Protein AF-A0A1X0RUF2-F1 (afdb_monomer)

Organism: Rhizopus microsporus (NCBI:txid58291)

Structure (mmCIF, N/CA/C/O backbone):
data_AF-A0A1X0RUF2-F1
#
_entry.id   AF-A0A1X0RUF2-F1
#
loop_
_atom_site.group_PDB
_atom_site.id
_atom_site.type_symbol
_atom_site.label_atom_id
_atom_site.label_alt_id
_atom_site.label_comp_id
_atom_site.label_asym_id
_atom_site.label_entity_id
_atom_site.label_seq_id
_atom_site.pdbx_PDB_ins_code
_atom_site.Cartn_x
_atom_site.Cartn_y
_atom_site.Cartn_z
_atom_site.occupancy
_atom_site.B_iso_or_equiv
_atom_site.auth_seq_id
_atom_site.auth_comp_id
_atom_site.auth_asym_id
_atom_site.auth_atom_id
_atom_site.pdbx_PDB_model_num
ATOM 1 N N . MET A 1 1 ? 33.688 -46.519 -75.607 1.00 52.03 1 MET A N 1
ATOM 2 C CA . MET A 1 1 ? 33.824 -45.233 -76.327 1.00 52.03 1 MET A CA 1
ATOM 3 C C . MET A 1 1 ? 32.566 -44.427 -76.062 1.00 52.03 1 MET A C 1
ATOM 5 O O . MET A 1 1 ? 31.497 -44.962 -76.312 1.00 52.03 1 MET A O 1
ATOM 9 N N . GLY A 1 2 ? 32.676 -43.212 -75.515 1.00 43.81 2 GLY A N 1
ATOM 10 C CA . GLY A 1 2 ? 31.511 -42.346 -75.298 1.00 43.81 2 GLY A CA 1
ATOM 11 C C . GLY A 1 2 ? 31.675 -41.333 -74.161 1.00 43.81 2 GLY A C 1
ATOM 12 O O . GLY A 1 2 ? 31.193 -41.598 -73.071 1.00 43.81 2 GLY A O 1
ATOM 13 N N . TYR A 1 3 ? 32.409 -40.245 -74.436 1.00 49.16 3 TYR A N 1
ATOM 14 C CA . TYR A 1 3 ? 32.306 -38.858 -73.923 1.00 49.16 3 TYR A CA 1
ATOM 15 C C . TYR A 1 3 ? 31.617 -38.652 -72.547 1.00 49.16 3 TYR A C 1
ATOM 17 O O . TYR A 1 3 ? 30.431 -38.902 -72.403 1.00 49.16 3 TYR A O 1
ATOM 25 N N . GLY A 1 4 ? 32.260 -38.181 -71.471 1.00 48.81 4 GLY A N 1
ATOM 26 C CA . GLY A 1 4 ? 33.151 -37.018 -71.395 1.00 48.81 4 GLY A CA 1
ATOM 27 C C . GLY A 1 4 ? 32.347 -35.723 -71.196 1.00 48.81 4 GLY A C 1
ATOM 28 O O . GLY A 1 4 ? 32.370 -34.876 -72.079 1.00 48.81 4 GLY A O 1
ATOM 29 N N . MET A 1 5 ? 31.604 -35.588 -70.084 1.00 52.03 5 MET A N 1
ATOM 30 C CA . MET A 1 5 ? 30.816 -34.384 -69.777 1.00 52.03 5 MET A CA 1
ATOM 31 C C . MET A 1 5 ? 31.542 -33.497 -68.757 1.00 52.03 5 MET A C 1
ATOM 33 O O . MET A 1 5 ? 31.940 -33.935 -67.677 1.00 52.03 5 MET A O 1
ATOM 37 N N . ASN A 1 6 ? 31.729 -32.244 -69.159 1.00 49.56 6 ASN A N 1
ATOM 38 C CA . ASN A 1 6 ? 32.597 -31.244 -68.556 1.00 49.56 6 ASN A CA 1
ATOM 39 C C . ASN A 1 6 ? 32.145 -30.789 -67.158 1.00 49.56 6 ASN A C 1
ATOM 41 O O . ASN A 1 6 ? 31.052 -30.252 -66.987 1.00 49.56 6 ASN A O 1
ATOM 45 N N . ARG A 1 7 ? 33.061 -30.888 -66.182 1.00 51.03 7 ARG A N 1
ATOM 46 C CA . ARG A 1 7 ? 33.095 -30.023 -64.993 1.00 51.03 7 ARG A CA 1
ATOM 47 C C . ARG A 1 7 ? 33.426 -28.596 -65.442 1.00 51.03 7 ARG A C 1
ATOM 49 O O . ARG A 1 7 ? 34.592 -28.291 -65.669 1.00 51.03 7 ARG A O 1
ATOM 56 N N . PHE A 1 8 ? 32.433 -27.718 -65.507 1.00 50.25 8 PHE A N 1
ATOM 57 C CA . PHE A 1 8 ? 32.667 -26.274 -65.438 1.00 50.25 8 PHE A CA 1
ATOM 58 C C . PHE A 1 8 ? 32.460 -25.825 -63.990 1.00 50.25 8 PHE A C 1
ATOM 60 O O . PHE A 1 8 ? 31.360 -25.472 -63.579 1.00 50.25 8 PHE A O 1
ATOM 67 N N . GLY A 1 9 ? 33.529 -25.900 -63.196 1.00 48.75 9 GLY A N 1
ATOM 68 C CA . GLY A 1 9 ? 33.659 -25.039 -62.022 1.00 48.75 9 GLY A CA 1
ATOM 69 C C . GLY A 1 9 ? 34.036 -23.630 -62.491 1.00 48.75 9 GLY A C 1
ATOM 70 O O . GLY A 1 9 ? 34.701 -23.513 -63.526 1.00 48.75 9 GLY A O 1
ATOM 71 N N . PRO A 1 10 ? 33.627 -22.561 -61.788 1.00 53.44 10 PRO A N 1
ATOM 72 C CA . PRO A 1 10 ? 34.059 -21.215 -62.127 1.00 53.44 10 PRO A CA 1
ATOM 73 C C . PRO A 1 10 ? 35.585 -21.157 -62.055 1.00 53.44 10 PRO A C 1
ATOM 75 O O . PRO A 1 10 ? 36.203 -21.398 -61.016 1.00 53.44 10 PRO A O 1
ATOM 78 N N . MET A 1 11 ? 36.188 -20.911 -63.213 1.00 48.22 11 MET A N 1
ATOM 79 C CA . MET A 1 11 ? 37.620 -20.774 -63.364 1.00 48.22 11 MET A CA 1
ATOM 80 C C . MET A 1 11 ? 38.036 -19.472 -62.689 1.00 48.22 11 MET A C 1
ATOM 82 O O . MET A 1 11 ? 37.713 -18.387 -63.164 1.00 48.22 11 MET A O 1
ATOM 86 N N . ASN A 1 12 ? 38.731 -19.601 -61.562 1.00 51.91 12 ASN A N 1
ATOM 87 C CA . ASN A 1 12 ? 39.374 -18.496 -60.871 1.00 51.91 12 ASN A CA 1
ATOM 88 C C . ASN A 1 12 ? 40.447 -17.922 -61.813 1.00 51.91 12 ASN A C 1
ATOM 90 O O . ASN A 1 12 ? 41.532 -18.491 -61.942 1.00 51.91 12 ASN A O 1
ATOM 94 N N . ARG A 1 13 ? 40.111 -16.857 -62.550 1.00 55.00 13 ARG A N 1
ATOM 95 C CA . ARG A 1 13 ? 41.059 -16.094 -63.368 1.00 55.00 13 ARG A CA 1
ATOM 96 C C . ARG A 1 13 ? 41.858 -15.177 -62.437 1.00 55.00 13 ARG A C 1
ATOM 98 O O . ARG A 1 13 ? 41.264 -14.289 -61.830 1.00 55.00 13 ARG A O 1
ATOM 105 N N . PRO A 1 14 ? 43.183 -15.349 -62.305 1.00 47.16 14 PRO A N 1
ATOM 106 C CA . PRO A 1 14 ? 44.001 -14.394 -61.580 1.00 47.16 14 PRO A CA 1
ATOM 107 C C . PRO A 1 14 ? 44.244 -13.193 -62.500 1.00 47.16 14 PRO A C 1
ATOM 109 O O . PRO A 1 14 ? 44.958 -13.313 -63.493 1.00 47.16 14 PRO A O 1
ATOM 112 N N . GLY A 1 15 ? 43.620 -12.054 -62.192 1.00 55.38 15 GLY A N 1
ATOM 113 C CA . GLY A 1 15 ? 43.911 -10.786 -62.871 1.00 55.38 15 GLY A CA 1
ATOM 114 C C . GLY A 1 15 ? 42.718 -9.955 -63.338 1.00 55.38 15 GLY A C 1
ATOM 115 O O . GLY A 1 15 ? 42.931 -9.034 -64.114 1.00 55.38 15 GLY A O 1
ATOM 116 N N . GLU A 1 16 ? 41.487 -10.235 -62.904 1.00 56.16 16 GLU A N 1
ATOM 117 C CA . GLU A 1 16 ? 40.381 -9.298 -63.136 1.00 56.16 16 GLU A CA 1
ATOM 118 C C . GLU A 1 16 ? 40.361 -8.270 -61.998 1.00 56.16 16 GLU A C 1
ATOM 120 O O . GLU A 1 16 ? 40.127 -8.591 -60.830 1.00 56.16 16 GLU A O 1
ATOM 125 N N . ASP A 1 17 ? 40.720 -7.033 -62.330 1.00 61.03 17 ASP A N 1
ATOM 126 C CA . ASP A 1 17 ? 40.749 -5.923 -61.393 1.00 61.03 17 ASP A CA 1
ATOM 127 C C . ASP A 1 17 ? 39.372 -5.731 -60.760 1.00 61.03 17 ASP A C 1
ATOM 129 O O . ASP A 1 17 ? 38.413 -5.394 -61.450 1.00 61.03 17 ASP A O 1
ATOM 133 N N . MET A 1 18 ? 39.270 -5.941 -59.439 1.00 68.94 18 MET A N 1
ATOM 134 C CA . MET A 1 18 ? 38.048 -5.615 -58.696 1.00 68.94 18 MET A CA 1
ATOM 135 C C . MET A 1 18 ? 37.533 -4.228 -59.121 1.00 68.94 18 MET A C 1
ATOM 137 O O . MET A 1 18 ? 38.322 -3.274 -59.088 1.00 68.94 18 MET A O 1
ATOM 141 N N . PRO A 1 19 ? 36.245 -4.104 -59.499 1.00 79.88 19 PRO A N 1
ATOM 142 C CA . PRO A 1 19 ? 35.686 -2.858 -60.002 1.00 79.88 19 PRO A CA 1
ATOM 143 C C . PRO A 1 19 ? 35.913 -1.727 -58.996 1.00 79.88 19 PRO A C 1
ATOM 145 O O . PRO A 1 19 ? 35.864 -1.931 -57.780 1.00 79.88 19 PRO A O 1
ATOM 148 N N . LEU A 1 20 ? 36.192 -0.524 -59.511 1.00 71.12 20 LEU A N 1
ATOM 149 C CA . LEU A 1 20 ? 36.610 0.634 -58.710 1.00 71.12 20 LEU A CA 1
ATOM 150 C C . LEU A 1 20 ? 35.614 0.951 -57.583 1.00 71.12 20 LEU A C 1
ATOM 152 O O . LEU A 1 20 ? 36.013 1.313 -56.481 1.00 71.12 20 LEU A O 1
ATOM 156 N N . THR A 1 21 ? 34.330 0.722 -57.847 1.00 78.06 21 THR A N 1
ATOM 157 C CA . THR A 1 21 ? 33.228 0.833 -56.887 1.00 78.06 21 THR A CA 1
ATOM 158 C C . THR A 1 21 ? 33.389 -0.106 -55.695 1.00 78.06 21 THR A C 1
ATOM 160 O O . THR A 1 21 ? 33.238 0.329 -54.560 1.00 78.06 21 THR A O 1
ATOM 163 N N . GLN A 1 22 ? 33.783 -1.358 -55.918 1.00 78.19 22 GLN A N 1
ATOM 164 C CA . GLN A 1 22 ? 33.949 -2.350 -54.856 1.00 78.19 22 GLN A CA 1
ATOM 165 C C . GLN A 1 22 ? 35.258 -2.163 -54.077 1.00 78.19 22 GLN A C 1
ATOM 167 O O . GLN A 1 22 ? 35.298 -2.400 -52.871 1.00 78.19 22 GLN A O 1
ATOM 172 N N . ARG A 1 23 ? 36.319 -1.664 -54.730 1.00 76.25 23 ARG A N 1
ATOM 173 C CA . ARG A 1 23 ? 37.552 -1.237 -54.038 1.00 76.25 23 ARG A CA 1
ATOM 174 C C . ARG A 1 23 ? 37.307 -0.012 -53.152 1.00 76.25 23 ARG A C 1
ATOM 176 O O . ARG A 1 23 ? 37.798 0.019 -52.027 1.00 76.25 23 ARG A O 1
ATOM 183 N N . MET A 1 24 ? 36.540 0.970 -53.633 1.00 79.69 24 MET A N 1
ATOM 184 C CA . MET A 1 24 ? 36.132 2.126 -52.828 1.00 79.69 24 MET A CA 1
ATOM 185 C C . MET A 1 24 ? 35.242 1.699 -51.660 1.00 79.69 24 MET A C 1
ATOM 187 O O . MET A 1 24 ? 35.509 2.100 -50.533 1.00 79.69 24 MET A O 1
ATOM 191 N N . GLU A 1 25 ? 34.269 0.817 -51.895 1.00 80.56 25 GLU A N 1
ATOM 192 C CA . GLU A 1 25 ? 33.396 0.280 -50.847 1.00 80.56 25 GLU A CA 1
ATOM 193 C C . GLU A 1 25 ? 34.189 -0.462 -49.756 1.00 80.56 25 GLU A C 1
ATOM 195 O O . GLU A 1 25 ? 33.989 -0.218 -48.566 1.00 80.56 25 GLU A O 1
ATOM 200 N N . MET A 1 26 ? 35.143 -1.320 -50.136 1.00 78.12 26 MET A N 1
ATOM 201 C CA . MET A 1 26 ? 36.018 -2.011 -49.179 1.00 78.12 26 MET A CA 1
ATOM 202 C C . MET A 1 26 ? 36.961 -1.055 -48.438 1.00 78.12 26 MET A C 1
ATOM 204 O O . MET A 1 26 ? 37.244 -1.274 -47.262 1.00 78.12 26 MET A O 1
ATOM 208 N N . GLY A 1 27 ? 37.430 0.006 -49.098 1.00 82.94 27 GLY A N 1
ATOM 209 C CA . GLY A 1 27 ? 38.309 1.005 -48.490 1.00 82.94 27 GLY A CA 1
ATOM 210 C C . GLY A 1 27 ? 37.604 1.912 -47.478 1.00 82.94 27 GLY A C 1
ATOM 211 O O . GLY A 1 27 ? 38.229 2.332 -46.505 1.00 82.94 27 GLY A O 1
ATOM 212 N N . THR A 1 28 ? 36.313 2.204 -47.669 1.00 86.69 28 THR A N 1
ATOM 213 C CA . THR A 1 28 ? 35.564 3.122 -46.791 1.00 86.69 28 THR A CA 1
ATOM 214 C C . THR A 1 28 ? 34.831 2.430 -45.644 1.00 86.69 28 THR A C 1
ATOM 216 O O . THR A 1 28 ? 34.545 3.085 -44.645 1.00 86.69 28 THR A O 1
ATOM 219 N N . ARG A 1 29 ? 34.549 1.123 -45.737 1.00 85.06 29 ARG A N 1
ATOM 220 C CA . ARG A 1 29 ? 33.865 0.347 -44.680 1.00 85.06 29 ARG A CA 1
ATOM 221 C C . ARG A 1 29 ? 34.483 0.506 -43.280 1.00 85.06 29 ARG A C 1
ATOM 223 O O . ARG A 1 29 ? 33.730 0.837 -42.370 1.00 85.06 29 ARG A O 1
ATOM 230 N N . PRO A 1 30 ? 35.814 0.399 -43.090 1.00 88.88 30 PRO A N 1
ATOM 231 C CA . PRO A 1 30 ? 36.412 0.580 -41.765 1.00 88.88 30 PRO A CA 1
ATOM 232 C C . PRO A 1 30 ? 36.203 1.991 -41.200 1.00 88.88 30 PRO A C 1
ATOM 234 O O . PRO A 1 30 ? 36.061 2.167 -39.995 1.00 88.88 30 PRO A O 1
ATOM 237 N N . ALA A 1 31 ? 36.156 3.015 -42.060 1.00 83.62 31 ALA A N 1
ATOM 238 C CA . ALA A 1 31 ? 35.889 4.384 -41.626 1.00 83.62 31 ALA A CA 1
ATOM 239 C C . ALA A 1 31 ? 34.430 4.561 -41.172 1.00 83.62 31 ALA A C 1
ATOM 241 O O . ALA A 1 31 ? 34.182 5.243 -40.178 1.00 83.62 31 ALA A O 1
ATOM 242 N N . PHE A 1 32 ? 33.475 3.914 -41.849 1.00 87.69 32 PHE A N 1
ATOM 243 C CA . PHE A 1 32 ? 32.072 3.897 -41.423 1.00 87.69 32 PHE A CA 1
ATOM 244 C C . PHE A 1 32 ? 31.872 3.124 -40.116 1.00 87.69 32 PHE A C 1
ATOM 246 O O . PHE A 1 32 ? 31.191 3.627 -39.227 1.00 87.69 32 PHE A O 1
ATOM 253 N N . GLU A 1 33 ? 32.540 1.981 -39.940 1.00 90.00 33 GLU A N 1
ATOM 254 C CA . GLU A 1 33 ? 32.510 1.223 -38.679 1.00 90.00 33 GLU A CA 1
ATOM 255 C C . GLU A 1 33 ? 33.026 2.057 -37.495 1.00 90.00 33 GLU A C 1
ATOM 257 O O . GLU A 1 33 ? 32.473 2.005 -36.397 1.00 90.00 33 GLU A O 1
ATOM 262 N N . VAL A 1 34 ? 34.063 2.877 -37.699 1.00 92.94 34 VAL A N 1
ATOM 263 C CA . VAL A 1 34 ? 34.556 3.791 -36.655 1.00 92.94 34 VAL A CA 1
ATOM 264 C C . VAL A 1 34 ? 33.497 4.830 -36.284 1.00 92.94 34 VAL A C 1
ATOM 266 O O . VAL A 1 34 ? 33.300 5.093 -35.098 1.00 92.94 34 VAL A O 1
ATOM 269 N N . VAL A 1 35 ? 32.780 5.391 -37.261 1.00 89.62 35 VAL A N 1
ATOM 270 C CA . VAL A 1 35 ? 31.689 6.341 -36.990 1.00 89.62 35 VAL A CA 1
ATOM 271 C C . VAL A 1 35 ? 30.539 5.655 -36.250 1.00 89.62 35 VAL A C 1
ATOM 273 O O . VAL A 1 35 ? 30.047 6.209 -35.269 1.00 89.62 35 VAL A O 1
ATOM 276 N N . GLU A 1 36 ? 30.157 4.440 -36.641 1.00 88.31 36 GLU A N 1
ATOM 277 C CA . GLU A 1 36 ? 29.119 3.662 -35.952 1.00 88.31 36 GLU A CA 1
ATOM 278 C C . GLU A 1 36 ? 29.503 3.342 -34.502 1.00 88.31 36 GLU A C 1
ATOM 280 O O . GLU A 1 36 ? 28.689 3.518 -33.594 1.00 88.31 36 GLU A O 1
ATOM 285 N N . ASN A 1 37 ? 30.761 2.970 -34.251 1.00 91.56 37 ASN A N 1
ATOM 286 C CA . ASN A 1 37 ? 31.268 2.729 -32.898 1.00 91.56 37 ASN A CA 1
ATOM 287 C C . ASN A 1 37 ? 31.292 4.010 -32.047 1.00 91.56 37 ASN A C 1
ATOM 289 O O . ASN A 1 37 ? 30.974 3.980 -30.853 1.00 91.56 37 ASN A O 1
ATOM 293 N N . ILE A 1 38 ? 31.624 5.156 -32.646 1.00 91.56 38 ILE A N 1
ATOM 294 C CA . ILE A 1 38 ? 31.571 6.452 -31.960 1.00 91.56 38 ILE A CA 1
ATOM 295 C C . ILE A 1 38 ? 30.116 6.797 -31.618 1.00 91.56 38 ILE A C 1
ATOM 297 O O . ILE A 1 38 ? 29.811 7.076 -30.462 1.00 91.56 38 ILE A O 1
ATOM 301 N N . VAL A 1 39 ? 29.189 6.696 -32.570 1.00 90.12 39 VAL A N 1
ATOM 302 C CA . VAL A 1 39 ? 27.762 6.972 -32.328 1.00 90.12 39 VAL A CA 1
ATOM 303 C C . VAL A 1 39 ? 27.176 6.018 -31.277 1.00 90.12 39 VAL A C 1
ATOM 305 O O . VAL A 1 39 ? 26.472 6.460 -30.366 1.00 90.12 39 VAL A O 1
ATOM 308 N N . GLY A 1 40 ? 27.526 4.731 -31.331 1.00 90.81 40 GLY A N 1
ATOM 309 C CA . GLY A 1 40 ? 27.117 3.734 -30.341 1.00 90.81 40 GLY A CA 1
ATOM 310 C C . GLY A 1 40 ? 27.668 4.014 -28.940 1.00 90.81 40 GLY A C 1
ATOM 311 O O . GLY A 1 40 ? 26.936 3.901 -27.956 1.00 90.81 40 GLY A O 1
ATOM 312 N N . SER A 1 41 ? 28.928 4.448 -28.831 1.00 90.75 41 SER A N 1
ATO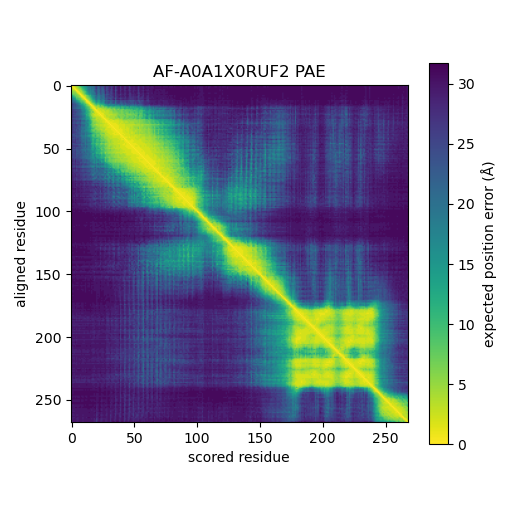M 313 C CA . SER A 1 41 ? 29.530 4.810 -27.538 1.00 90.75 41 SER A CA 1
ATOM 314 C C . SER A 1 41 ? 28.913 6.075 -26.926 1.00 90.75 41 SER A C 1
ATOM 316 O O . SER A 1 41 ? 28.685 6.104 -25.715 1.00 90.75 41 SER A O 1
ATOM 318 N N . PHE A 1 42 ? 28.525 7.067 -27.737 1.00 92.06 42 PHE A N 1
ATOM 319 C CA . PHE A 1 42 ? 27.713 8.199 -27.269 1.00 92.06 42 PHE A CA 1
ATOM 320 C C . PHE A 1 42 ? 26.321 7.758 -26.789 1.00 92.06 42 PHE A C 1
ATOM 322 O O . PHE A 1 42 ? 25.844 8.257 -25.768 1.00 92.06 42 PHE A O 1
ATOM 329 N N . GLY A 1 43 ? 25.696 6.785 -27.459 1.00 90.81 43 GLY A N 1
ATOM 330 C CA . GLY A 1 43 ? 24.438 6.179 -27.009 1.00 90.81 43 GLY A CA 1
ATOM 331 C C . GLY A 1 43 ? 24.567 5.462 -25.659 1.00 90.81 43 GLY A C 1
ATOM 332 O O . GLY A 1 43 ? 23.736 5.658 -24.771 1.00 90.81 43 GLY A O 1
ATOM 333 N N . GLY A 1 44 ? 25.645 4.697 -25.459 1.00 89.69 44 GLY A N 1
ATOM 334 C CA . GLY A 1 44 ? 25.949 4.055 -24.175 1.00 89.69 44 GLY A CA 1
ATOM 335 C C . GLY A 1 44 ? 26.217 5.066 -23.054 1.00 89.69 44 GLY A C 1
ATOM 336 O O . GLY A 1 44 ? 25.735 4.897 -21.933 1.00 89.69 44 GLY A O 1
ATOM 337 N N . PHE A 1 45 ? 26.915 6.164 -23.358 1.00 92.44 45 PHE A N 1
ATOM 338 C CA . PHE A 1 45 ? 27.131 7.255 -22.406 1.00 92.44 45 PHE A CA 1
ATOM 339 C C . PHE A 1 45 ? 25.823 7.965 -22.026 1.00 92.44 45 PHE A C 1
ATOM 341 O O . PHE A 1 45 ? 25.599 8.239 -20.847 1.00 92.44 45 PHE A O 1
ATOM 348 N N . ALA A 1 46 ? 24.924 8.198 -22.988 1.00 92.38 46 ALA A N 1
ATOM 349 C CA . ALA A 1 46 ? 23.601 8.758 -22.719 1.00 92.38 46 ALA A CA 1
ATOM 350 C C . ALA A 1 46 ? 22.767 7.843 -21.803 1.00 92.38 46 ALA A C 1
ATOM 352 O O . ALA A 1 46 ? 22.160 8.323 -20.848 1.00 92.38 46 ALA A O 1
ATOM 353 N N . GLN A 1 47 ? 22.803 6.524 -22.017 1.00 88.12 47 GLN A N 1
ATOM 354 C CA . GLN A 1 47 ? 22.150 5.556 -21.125 1.00 88.12 47 GLN A CA 1
ATOM 355 C C . GLN A 1 47 ? 22.768 5.529 -19.719 1.00 88.12 47 GLN A C 1
ATOM 357 O O . GLN A 1 47 ? 22.054 5.368 -18.725 1.00 88.12 47 GLN A O 1
ATOM 362 N N . MET A 1 48 ? 24.086 5.714 -19.608 1.00 89.19 48 MET A N 1
ATOM 363 C CA . MET A 1 48 ? 24.770 5.807 -18.316 1.00 89.19 48 MET A CA 1
ATOM 364 C C . MET A 1 48 ? 24.381 7.087 -17.562 1.00 89.19 48 MET A C 1
ATOM 366 O O . MET A 1 48 ? 24.140 7.042 -16.352 1.00 89.19 48 MET A O 1
ATOM 370 N N . LEU A 1 49 ? 24.266 8.219 -18.266 1.00 94.44 49 LEU A N 1
ATOM 371 C CA . LEU A 1 49 ? 23.764 9.471 -17.694 1.00 94.44 49 LEU A CA 1
ATOM 372 C C . LEU A 1 49 ? 22.304 9.345 -17.250 1.00 94.44 49 LEU A C 1
ATOM 374 O O . LEU A 1 49 ? 21.984 9.744 -16.132 1.00 94.44 49 LEU A O 1
ATOM 378 N N . GLU A 1 50 ? 21.453 8.723 -18.065 1.00 86.31 50 GLU A N 1
ATOM 379 C CA . GLU A 1 50 ? 20.053 8.452 -17.719 1.00 86.31 50 GLU A CA 1
ATOM 380 C C . GLU A 1 50 ? 19.950 7.566 -16.468 1.00 86.31 50 GLU A C 1
ATOM 382 O O . GLU A 1 50 ? 19.199 7.858 -15.539 1.00 86.31 50 GLU A O 1
ATOM 387 N N . SER A 1 51 ? 20.791 6.532 -16.373 1.00 87.38 51 SER A N 1
ATOM 388 C CA . SER A 1 51 ? 20.863 5.663 -15.191 1.00 87.38 51 SER A CA 1
ATOM 389 C C . SER A 1 51 ? 21.335 6.420 -13.951 1.00 87.38 51 SER A C 1
ATOM 391 O O . SER A 1 51 ? 20.822 6.200 -12.857 1.00 87.38 51 SER A O 1
ATOM 393 N N . THR A 1 52 ? 22.284 7.344 -14.110 1.00 91.88 52 THR A N 1
ATOM 394 C CA . THR A 1 52 ? 22.788 8.177 -13.008 1.00 91.88 52 THR A CA 1
ATOM 395 C C . THR A 1 52 ? 21.709 9.137 -12.517 1.00 91.88 52 THR A C 1
ATOM 397 O O . THR A 1 52 ? 21.502 9.282 -11.309 1.00 91.88 52 THR A O 1
ATOM 400 N N . PHE A 1 53 ? 20.976 9.753 -13.444 1.00 93.06 53 PHE A N 1
ATOM 401 C CA . PHE A 1 53 ? 19.844 10.617 -13.134 1.00 93.06 53 PHE A CA 1
ATOM 402 C C . PHE A 1 53 ? 18.742 9.846 -12.396 1.00 93.06 53 PHE A C 1
ATOM 404 O O . PHE A 1 53 ? 18.332 10.250 -11.304 1.00 93.06 53 PHE A O 1
ATOM 411 N N . MET A 1 54 ? 18.331 8.691 -12.922 1.00 85.00 54 MET A N 1
ATOM 412 C CA . MET A 1 54 ? 17.283 7.863 -12.319 1.00 85.00 54 MET A CA 1
ATOM 413 C C . MET A 1 54 ? 17.696 7.272 -10.971 1.00 85.00 54 MET A C 1
ATOM 415 O O . MET A 1 54 ? 16.891 7.259 -10.036 1.00 85.00 54 MET A O 1
ATOM 419 N N . ALA A 1 55 ? 18.951 6.845 -10.817 1.00 89.75 55 ALA A N 1
ATOM 420 C CA . ALA A 1 55 ? 19.480 6.376 -9.538 1.00 89.75 55 ALA A CA 1
ATOM 421 C C . ALA A 1 55 ? 19.487 7.494 -8.487 1.00 89.75 55 ALA A C 1
ATOM 423 O O . ALA A 1 55 ? 19.118 7.266 -7.333 1.00 89.75 55 ALA A O 1
ATOM 424 N N . THR A 1 56 ? 19.841 8.717 -8.885 1.00 91.31 56 THR A N 1
ATOM 425 C CA . THR A 1 56 ? 19.844 9.882 -7.989 1.00 91.31 56 THR A CA 1
ATOM 426 C C . THR A 1 56 ? 18.424 10.274 -7.589 1.00 91.31 56 THR A C 1
ATOM 428 O O . THR A 1 56 ? 18.152 10.466 -6.403 1.00 91.31 56 THR A O 1
ATOM 431 N N . HIS A 1 57 ? 17.495 10.325 -8.549 1.00 88.31 57 HIS A N 1
ATOM 432 C CA . HIS A 1 57 ? 16.087 10.625 -8.285 1.00 88.31 57 HIS A CA 1
ATOM 433 C C . HIS A 1 57 ? 15.453 9.582 -7.354 1.00 88.31 57 HIS A C 1
ATOM 435 O O . HIS A 1 57 ? 14.786 9.930 -6.380 1.00 88.31 57 HIS A O 1
ATOM 441 N N . SER A 1 58 ? 15.745 8.302 -7.592 1.00 78.69 58 SER A N 1
ATOM 442 C CA . SER A 1 58 ? 15.262 7.198 -6.758 1.00 78.69 58 SER A CA 1
ATOM 443 C C . SER A 1 58 ? 15.866 7.232 -5.352 1.00 78.69 58 SER A C 1
ATOM 445 O O . SER A 1 58 ? 15.158 7.008 -4.373 1.00 78.69 58 SER A O 1
ATOM 447 N N . SER A 1 59 ? 17.151 7.577 -5.224 1.00 92.12 59 SER A N 1
ATOM 448 C CA . SER A 1 59 ? 17.824 7.701 -3.921 1.00 92.12 59 SER A CA 1
ATOM 449 C C . SER A 1 59 ? 17.257 8.855 -3.095 1.00 92.12 59 SER A C 1
ATOM 451 O O . SER A 1 59 ? 17.042 8.717 -1.889 1.00 92.12 59 SER A O 1
ATOM 453 N N . PHE A 1 60 ? 16.968 9.984 -3.745 1.00 92.81 60 PHE A N 1
ATOM 454 C CA . PHE A 1 60 ? 16.348 11.134 -3.096 1.00 92.81 60 PHE A CA 1
ATOM 455 C C . PHE A 1 60 ? 14.924 10.820 -2.626 1.00 92.81 60 PHE A C 1
ATOM 457 O O . PHE A 1 60 ? 14.587 11.079 -1.471 1.00 92.81 60 PHE A O 1
ATOM 464 N N . MET A 1 61 ? 14.107 10.205 -3.485 1.00 85.31 61 MET A N 1
ATOM 465 C CA . MET A 1 61 ? 12.741 9.817 -3.124 1.00 85.31 61 MET A CA 1
ATOM 466 C C . MET A 1 61 ? 12.713 8.769 -2.008 1.00 85.31 61 MET A C 1
ATOM 468 O O . MET A 1 61 ? 11.893 8.869 -1.096 1.00 85.31 61 MET A O 1
ATOM 472 N N . ALA A 1 62 ? 13.645 7.813 -2.005 1.00 90.50 62 ALA A N 1
ATOM 473 C CA . ALA A 1 62 ? 13.782 6.861 -0.906 1.00 90.50 62 ALA A CA 1
ATOM 474 C C . ALA A 1 62 ? 14.116 7.569 0.420 1.00 90.50 62 ALA A C 1
ATOM 476 O O . ALA A 1 62 ? 13.509 7.280 1.451 1.00 90.50 62 ALA A O 1
ATOM 477 N N . MET A 1 63 ? 15.028 8.544 0.395 1.00 88.44 63 MET A N 1
ATOM 478 C CA . MET A 1 63 ? 15.379 9.342 1.572 1.00 88.44 63 MET A CA 1
ATOM 479 C C . MET A 1 63 ? 14.199 10.192 2.071 1.00 88.44 63 MET A C 1
ATOM 481 O O . MET A 1 63 ? 13.953 10.254 3.277 1.00 88.44 63 MET A O 1
ATOM 485 N N . MET A 1 64 ? 13.436 10.800 1.159 1.00 88.44 64 MET A N 1
ATOM 486 C CA . MET A 1 64 ? 12.210 11.532 1.489 1.00 88.44 64 MET A CA 1
ATOM 487 C C . MET A 1 64 ? 11.164 10.610 2.131 1.00 88.44 64 MET A C 1
ATOM 489 O O . MET A 1 64 ? 10.585 10.966 3.157 1.00 88.44 64 MET A O 1
ATOM 493 N N . GLY A 1 65 ? 10.975 9.402 1.594 1.00 88.19 65 GLY A N 1
ATOM 494 C CA . GLY A 1 65 ? 10.070 8.405 2.169 1.00 88.19 65 GLY A CA 1
ATOM 495 C C . GLY A 1 65 ? 10.465 7.994 3.592 1.00 88.19 65 GLY A C 1
ATOM 496 O O . GLY A 1 65 ? 9.607 7.870 4.466 1.00 88.19 65 GLY A O 1
ATOM 497 N N . VAL A 1 66 ? 11.766 7.863 3.875 1.00 87.12 66 VAL A N 1
ATOM 498 C CA . VAL A 1 66 ? 12.263 7.617 5.243 1.00 87.12 66 VAL A CA 1
ATOM 499 C C . VAL A 1 66 ? 11.975 8.811 6.166 1.00 87.12 66 VAL A C 1
ATOM 501 O O . VAL A 1 66 ? 11.594 8.621 7.323 1.00 87.12 66 VAL A O 1
ATOM 504 N N . ALA A 1 67 ? 12.090 10.045 5.670 1.00 87.38 67 ALA A N 1
ATOM 505 C CA . ALA A 1 67 ? 11.745 11.238 6.446 1.00 87.38 67 ALA A CA 1
ATOM 506 C C . ALA A 1 67 ? 10.242 11.304 6.781 1.00 87.38 67 ALA A C 1
ATOM 508 O O . ALA A 1 67 ? 9.876 11.644 7.911 1.00 87.38 67 ALA A O 1
ATOM 509 N N . GLU A 1 68 ? 9.364 10.910 5.856 1.00 88.50 68 GLU A N 1
ATOM 510 C CA . GLU A 1 68 ? 7.927 10.779 6.133 1.00 88.50 68 GLU A CA 1
ATOM 511 C C . GLU A 1 68 ? 7.641 9.707 7.196 1.00 88.50 68 GLU A C 1
ATOM 513 O O . GLU A 1 68 ? 6.823 9.923 8.097 1.00 88.50 68 GLU A O 1
ATOM 518 N N . GLN A 1 69 ? 8.373 8.588 7.173 1.00 82.38 69 GLN A N 1
ATOM 519 C CA . GLN A 1 69 ? 8.261 7.537 8.191 1.00 82.38 69 GLN A CA 1
ATOM 520 C C . GLN A 1 69 ? 8.649 8.017 9.597 1.00 82.38 69 GLN A C 1
ATOM 522 O O . GLN A 1 69 ? 7.986 7.661 10.578 1.00 82.38 69 GLN A O 1
ATOM 527 N N . LEU A 1 70 ? 9.651 8.892 9.715 1.00 88.25 70 LEU A N 1
ATOM 528 C CA . LEU A 1 70 ? 9.973 9.554 10.985 1.00 88.25 70 LEU A CA 1
ATOM 529 C C . LEU A 1 70 ? 8.844 10.491 11.455 1.00 88.25 70 LEU A C 1
ATOM 531 O O . LEU A 1 70 ? 8.588 10.606 12.659 1.00 88.25 70 LEU A O 1
ATOM 535 N N . GLY A 1 71 ? 8.114 11.108 10.522 1.00 84.00 71 GLY A N 1
ATOM 536 C CA . GLY A 1 71 ? 6.899 11.873 10.811 1.00 84.00 71 GLY A CA 1
ATOM 537 C C . GLY A 1 71 ? 5.789 11.015 11.429 1.00 84.00 71 GLY A C 1
ATOM 538 O O . GLY A 1 71 ? 5.174 11.418 12.424 1.00 84.00 71 GLY A O 1
ATOM 539 N N . TYR A 1 72 ? 5.574 9.801 10.917 1.00 87.50 72 TYR A N 1
ATOM 540 C CA . TYR A 1 72 ? 4.625 8.857 11.517 1.00 87.50 72 TYR A CA 1
ATOM 541 C C . TYR A 1 72 ? 5.047 8.432 12.926 1.00 87.50 72 TYR A C 1
ATOM 543 O O . TYR A 1 72 ? 4.207 8.408 13.827 1.00 87.50 72 TYR A O 1
ATOM 551 N N . LEU A 1 73 ? 6.339 8.188 13.162 1.00 85.00 73 LEU A N 1
ATOM 552 C CA . LEU A 1 73 ? 6.852 7.849 14.493 1.00 85.00 73 LEU A CA 1
ATOM 553 C C . LEU A 1 73 ? 6.564 8.949 15.527 1.00 85.00 73 LEU A C 1
ATOM 555 O O . LEU A 1 73 ? 6.125 8.654 16.643 1.00 85.00 73 LEU A O 1
ATOM 559 N N . ARG A 1 74 ? 6.728 10.224 15.151 1.00 86.12 74 ARG A N 1
ATOM 560 C CA . ARG A 1 74 ? 6.344 11.366 15.999 1.00 86.12 74 ARG A CA 1
ATOM 561 C C . ARG A 1 74 ? 4.858 11.327 16.366 1.00 86.12 74 ARG A C 1
ATOM 563 O O . ARG A 1 74 ? 4.507 11.592 17.517 1.00 86.12 74 ARG A O 1
ATOM 570 N N . ASN A 1 75 ? 3.993 10.982 15.416 1.00 83.69 75 ASN A N 1
ATOM 571 C CA . ASN A 1 75 ? 2.555 10.877 15.657 1.00 83.69 75 ASN A CA 1
ATOM 572 C C . ASN A 1 75 ? 2.211 9.699 16.583 1.00 83.69 75 ASN A C 1
ATOM 574 O O . ASN A 1 75 ? 1.398 9.874 17.490 1.00 83.69 75 ASN A O 1
ATOM 578 N N . TYR A 1 76 ? 2.865 8.542 16.433 1.00 86.38 76 TYR A N 1
ATOM 579 C CA . TYR A 1 76 ? 2.695 7.400 17.343 1.00 86.38 76 TYR A CA 1
ATOM 580 C C . TYR A 1 76 ? 3.158 7.713 18.768 1.00 86.38 76 TYR A C 1
ATOM 582 O O . TYR A 1 76 ? 2.437 7.429 19.725 1.00 86.38 76 TYR A O 1
ATOM 590 N N . LEU A 1 77 ? 4.311 8.368 18.926 1.00 85.25 77 LEU A N 1
ATOM 591 C CA . LEU A 1 77 ? 4.767 8.858 20.231 1.00 85.25 77 LEU A CA 1
ATOM 592 C C . LEU A 1 77 ? 3.736 9.822 20.834 1.00 85.25 77 LEU A C 1
ATOM 594 O O . LEU A 1 77 ? 3.346 9.671 21.993 1.00 85.25 77 LEU A O 1
ATOM 598 N N . GLY A 1 78 ? 3.219 10.754 20.030 1.00 82.12 78 GLY A N 1
ATOM 599 C CA . GLY A 1 78 ? 2.138 11.658 20.422 1.00 82.12 78 GLY A CA 1
ATOM 600 C C . GLY A 1 78 ? 0.873 10.923 20.873 1.00 82.12 78 GLY A C 1
ATOM 601 O O . GLY A 1 78 ? 0.287 11.297 21.887 1.00 82.12 78 GLY A O 1
ATOM 602 N N . GLN A 1 79 ? 0.484 9.844 20.189 1.00 80.06 79 GLN A N 1
ATOM 603 C CA . GLN A 1 79 ? -0.650 9.003 20.576 1.00 80.06 79 GLN A CA 1
ATOM 604 C C . GLN A 1 79 ? -0.416 8.303 21.917 1.00 80.06 79 GLN A C 1
ATOM 606 O O . GLN A 1 79 ? -1.300 8.344 22.772 1.00 80.06 79 GLN A O 1
ATOM 611 N N . VAL A 1 80 ? 0.771 7.743 22.154 1.00 78.50 80 VAL A N 1
ATOM 612 C CA . VAL A 1 80 ? 1.120 7.126 23.445 1.00 78.50 80 VAL A CA 1
ATOM 613 C C . VAL A 1 80 ? 1.018 8.152 24.579 1.00 78.50 80 VAL A C 1
ATOM 615 O O . VAL A 1 80 ? 0.338 7.907 25.579 1.00 78.50 80 VAL A O 1
ATOM 618 N N . PHE A 1 81 ? 1.587 9.349 24.406 1.00 84.06 81 PHE A N 1
ATOM 619 C CA . PHE A 1 81 ? 1.439 10.433 25.384 1.00 84.06 81 PHE A CA 1
ATOM 620 C C . PHE A 1 81 ? -0.014 10.928 25.508 1.00 84.06 81 PHE A C 1
ATOM 622 O O . PHE A 1 81 ? -0.453 11.276 26.608 1.00 84.06 81 PHE A O 1
ATOM 629 N N . SER A 1 82 ? -0.796 10.894 24.424 1.00 81.75 82 SER A N 1
ATOM 630 C CA . SER A 1 82 ? -2.220 11.248 24.442 1.00 81.75 82 SER A CA 1
ATOM 631 C C . SER A 1 82 ? -3.060 10.254 25.240 1.00 81.75 82 SER A C 1
ATOM 633 O O . SER A 1 82 ? -3.984 10.675 25.928 1.00 81.75 82 SER A O 1
ATOM 635 N N . VAL A 1 83 ? -2.717 8.960 25.232 1.00 85.69 83 VAL A N 1
ATOM 636 C CA . VAL A 1 83 ? -3.401 7.943 26.043 1.00 85.69 83 VAL A CA 1
ATOM 637 C C . VAL A 1 83 ? -3.159 8.204 27.527 1.00 85.69 83 VAL A C 1
ATOM 639 O O . VAL A 1 83 ? -4.100 8.158 28.320 1.00 85.69 83 VAL A O 1
ATOM 642 N N . PHE A 1 84 ? -1.936 8.572 27.920 1.00 85.94 84 PHE A N 1
ATOM 643 C CA . PHE A 1 84 ? -1.658 8.979 29.301 1.00 85.94 84 PHE A CA 1
ATOM 644 C C . PHE A 1 84 ? -2.391 10.272 29.687 1.00 85.94 84 PHE A C 1
ATOM 646 O O . PHE A 1 84 ? -2.914 10.380 30.803 1.00 85.94 84 PHE A O 1
ATOM 653 N N . ALA A 1 85 ? -2.480 11.242 28.772 1.00 81.38 85 ALA A N 1
ATOM 654 C CA . ALA A 1 85 ? -3.261 12.460 28.980 1.00 81.38 85 ALA A CA 1
ATOM 655 C C . ALA A 1 85 ? -4.767 12.161 29.102 1.00 81.38 85 ALA A C 1
ATOM 657 O O . ALA A 1 85 ? -5.428 12.690 30.000 1.00 81.38 85 ALA A O 1
ATOM 658 N N . LEU A 1 86 ? -5.291 11.257 28.272 1.00 82.38 86 LEU A N 1
ATOM 659 C CA . LEU A 1 86 ? -6.674 10.788 28.293 1.00 82.38 86 LEU A CA 1
ATOM 660 C C . LEU A 1 86 ? -6.978 10.038 29.589 1.00 82.38 86 LEU A C 1
ATOM 662 O O . LEU A 1 86 ? -7.972 10.341 30.239 1.00 82.38 86 LEU A O 1
ATOM 666 N N . TYR A 1 87 ? -6.103 9.135 30.030 1.00 85.81 87 TYR A N 1
ATOM 667 C CA . TYR A 1 87 ? -6.221 8.463 31.325 1.00 85.81 87 TYR A CA 1
ATOM 668 C C . TYR A 1 87 ? -6.297 9.476 32.472 1.00 85.81 87 TYR A C 1
ATOM 670 O O . TYR A 1 87 ? -7.150 9.371 33.357 1.00 85.81 87 TYR A O 1
ATOM 678 N N . ARG A 1 88 ? -5.450 10.511 32.441 1.00 82.50 88 ARG A N 1
ATOM 679 C CA . ARG A 1 88 ? -5.462 11.582 33.444 1.00 82.50 88 ARG A CA 1
ATOM 680 C C . ARG A 1 88 ? -6.763 12.401 33.382 1.00 82.50 88 ARG A C 1
ATOM 682 O O . ARG A 1 88 ? -7.283 12.776 34.434 1.00 82.50 88 ARG A O 1
ATOM 689 N N . LEU A 1 89 ? -7.318 12.633 32.191 1.00 82.88 89 LEU A N 1
ATOM 690 C CA . LEU A 1 89 ? -8.599 13.319 31.985 1.00 82.88 89 LEU A CA 1
ATOM 691 C C . LEU A 1 89 ? -9.785 12.478 32.472 1.00 82.88 89 LEU A C 1
ATOM 693 O O . LEU A 1 89 ? -10.617 12.983 33.223 1.00 82.88 89 LEU A O 1
ATOM 697 N N . VAL A 1 90 ? -9.814 11.188 32.145 1.00 85.31 90 VAL A N 1
ATOM 698 C CA . VAL A 1 90 ? -10.805 10.221 32.635 1.00 85.31 90 VAL A CA 1
ATOM 699 C C . VAL A 1 90 ? -10.746 10.124 34.158 1.00 85.31 90 VAL A C 1
ATOM 701 O O . VAL A 1 90 ? -11.781 10.205 34.814 1.00 85.31 90 VAL A O 1
ATOM 704 N N . LYS A 1 91 ? -9.548 10.054 34.750 1.00 82.56 91 LYS A N 1
ATOM 705 C CA . LYS A 1 91 ? -9.373 10.043 36.210 1.00 82.56 91 LYS A CA 1
ATOM 706 C C . LYS A 1 91 ? -9.931 11.315 36.857 1.00 82.56 91 LYS A C 1
ATOM 708 O O . LYS A 1 91 ? -10.657 11.210 37.843 1.00 82.56 91 LYS A O 1
ATOM 713 N N . ARG A 1 92 ? -9.669 12.498 36.283 1.00 79.06 92 ARG A N 1
ATOM 714 C CA . ARG A 1 92 ? -10.263 13.774 36.737 1.00 79.06 92 ARG A CA 1
ATOM 715 C C . ARG A 1 92 ? -11.787 13.791 36.583 1.00 79.06 92 ARG A C 1
ATOM 717 O O . ARG A 1 92 ? -12.483 14.296 37.458 1.00 79.06 92 ARG A O 1
ATOM 724 N N . PHE A 1 93 ? -12.313 13.227 35.501 1.00 82.62 93 PHE A N 1
ATOM 725 C CA . PHE A 1 93 ? -13.748 13.184 35.223 1.00 82.62 93 PHE A CA 1
ATOM 726 C C . PHE A 1 93 ? -14.491 12.251 36.188 1.00 82.62 93 PHE A C 1
ATOM 728 O O . PHE A 1 93 ? -15.498 12.639 36.777 1.00 82.62 93 PHE A O 1
ATOM 735 N N . ILE A 1 94 ? -13.935 11.062 36.441 1.00 81.44 94 ILE A N 1
ATOM 736 C CA . ILE A 1 94 ? -14.428 10.128 37.459 1.00 81.44 94 ILE A CA 1
ATOM 737 C C . ILE A 1 94 ? -14.362 10.783 38.840 1.00 81.44 94 ILE A C 1
ATOM 739 O O . ILE A 1 94 ? -15.331 10.701 39.588 1.00 81.44 94 ILE A O 1
ATOM 743 N N . GLN A 1 95 ? -13.272 11.477 39.184 1.00 80.50 95 GLN A N 1
ATOM 744 C CA . GLN A 1 95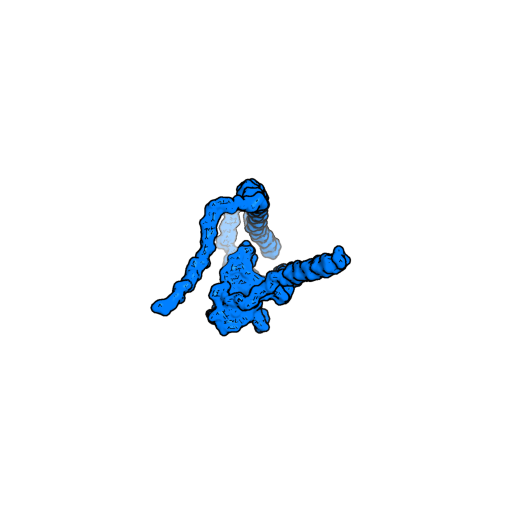 ? -13.171 12.212 40.453 1.00 80.50 95 GLN A CA 1
ATOM 745 C C . GLN A 1 95 ? -14.260 13.290 40.583 1.00 80.50 95 GLN A C 1
ATOM 747 O O . GLN A 1 95 ? -14.902 13.374 41.629 1.00 80.50 95 GLN A O 1
ATOM 752 N N . LYS A 1 96 ? -14.533 14.042 39.508 1.00 78.88 96 LYS A N 1
ATOM 753 C CA . LYS A 1 96 ? -15.564 15.091 39.470 1.00 78.88 96 LYS A CA 1
ATOM 754 C C . LYS A 1 96 ? -16.988 14.533 39.596 1.00 78.88 96 LYS A C 1
ATOM 756 O O . LYS A 1 96 ? -17.791 15.108 40.319 1.00 78.88 96 LYS A O 1
ATOM 761 N N . ILE A 1 97 ? -17.295 13.410 38.943 1.00 80.81 97 ILE A N 1
ATOM 762 C CA . ILE A 1 97 ? -18.628 12.777 38.991 1.00 80.81 97 ILE A CA 1
ATOM 763 C C . ILE A 1 97 ? -18.850 12.000 40.290 1.00 80.81 97 ILE A C 1
ATOM 765 O O . ILE A 1 97 ? -19.943 12.011 40.848 1.00 80.81 97 ILE A O 1
ATOM 769 N N . THR A 1 98 ? -17.820 11.326 40.799 1.00 73.62 98 THR A N 1
ATOM 770 C CA . THR A 1 98 ? -17.942 10.483 42.001 1.00 73.62 98 THR A CA 1
ATOM 771 C C . THR A 1 98 ? -17.885 11.311 43.293 1.00 73.62 98 THR A C 1
ATOM 773 O O . THR A 1 98 ? -18.020 10.748 44.379 1.00 73.62 98 THR A O 1
ATOM 776 N N . GLY A 1 99 ? -17.660 12.631 43.197 1.00 67.50 99 GLY A N 1
ATOM 777 C CA . GLY A 1 99 ? -17.584 13.548 44.340 1.00 67.50 99 GLY A CA 1
ATOM 778 C C . GLY A 1 99 ? -16.442 13.233 45.310 1.00 67.50 99 GLY A C 1
ATOM 779 O O . GLY A 1 99 ? -16.451 13.694 46.449 1.00 67.50 99 GLY A O 1
ATOM 780 N N . ARG A 1 100 ? -15.462 12.419 44.894 1.00 63.12 100 ARG A N 1
ATOM 781 C CA . ARG A 1 100 ? -14.286 12.129 45.714 1.00 63.12 100 ARG A CA 1
ATOM 782 C C . ARG A 1 100 ? -13.344 13.319 45.610 1.00 63.12 100 ARG A C 1
ATOM 784 O O . ARG A 1 100 ? -12.720 13.518 44.567 1.00 63.12 100 ARG A O 1
ATOM 791 N N . ALA A 1 101 ? -13.243 14.080 46.699 1.00 57.91 101 ALA A N 1
ATOM 792 C CA . ALA A 1 101 ? -12.153 15.023 46.897 1.00 57.91 101 ALA A CA 1
ATOM 793 C C . ALA A 1 101 ? -10.810 14.307 46.646 1.00 57.91 101 ALA A C 1
ATOM 795 O O . ALA A 1 101 ? -10.708 13.101 46.910 1.00 57.91 101 ALA A O 1
ATOM 796 N N . PRO A 1 102 ? -9.797 15.001 46.100 1.00 57.59 102 PRO A N 1
ATOM 797 C CA . PRO A 1 102 ? -8.484 14.409 45.898 1.00 57.59 102 PRO A CA 1
ATOM 798 C C . PRO A 1 102 ? -7.968 13.894 47.245 1.00 57.59 102 PRO A C 1
ATOM 800 O O . PRO A 1 102 ? -7.676 14.673 48.147 1.00 57.59 102 PRO A O 1
ATOM 803 N N . ALA A 1 103 ? -7.884 12.570 47.391 1.00 58.44 103 ALA A N 1
ATOM 804 C CA . ALA A 1 103 ? -7.086 11.986 48.451 1.00 58.44 103 ALA A CA 1
ATOM 805 C C . ALA A 1 103 ? -5.648 12.425 48.170 1.00 58.44 103 ALA A C 1
ATOM 807 O O . ALA A 1 103 ? -5.162 12.198 47.060 1.00 58.44 103 ALA A O 1
ATOM 808 N N . VAL A 1 104 ? -5.016 13.040 49.169 1.00 56.44 104 VAL A N 1
ATOM 809 C CA . VAL A 1 104 ? -3.667 13.629 49.173 1.00 56.44 104 VAL A CA 1
ATOM 810 C C . VAL A 1 104 ? -3.669 15.153 48.978 1.00 56.44 104 VAL A C 1
ATOM 812 O O . VAL A 1 104 ? -3.447 15.681 47.889 1.00 56.44 104 VAL A O 1
ATOM 815 N N . LYS A 1 105 ? -3.824 15.860 50.105 1.00 52.59 105 LYS A N 1
ATOM 816 C CA . LYS A 1 105 ? -3.033 17.064 50.385 1.00 52.59 105 LYS A CA 1
ATOM 817 C C . LYS A 1 105 ? -1.636 16.574 50.809 1.00 52.59 105 LYS A C 1
ATOM 819 O O . LYS A 1 105 ? -1.529 15.973 51.874 1.00 52.59 105 LYS A O 1
ATOM 824 N N . PRO A 1 106 ? -0.571 16.761 50.017 1.00 55.88 106 PRO A N 1
ATOM 825 C CA . PRO A 1 106 ? 0.740 16.156 50.284 1.00 55.88 106 PRO A CA 1
ATOM 826 C C . PRO A 1 106 ? 1.528 16.786 51.454 1.00 55.88 106 PRO A C 1
ATOM 828 O O . PRO A 1 106 ? 2.739 16.609 51.514 1.00 55.88 106 PRO A O 1
ATOM 831 N N . MET A 1 107 ? 0.890 17.518 52.379 1.00 55.97 107 MET A N 1
ATOM 832 C CA . MET A 1 107 ? 1.607 18.222 53.457 1.00 55.97 107 MET A CA 1
ATOM 833 C C . MET A 1 107 ? 0.897 18.250 54.823 1.00 55.97 107 MET A C 1
ATOM 835 O O . MET A 1 107 ? 1.269 19.033 55.685 1.00 55.97 107 MET A O 1
ATOM 839 N N . GLU A 1 108 ? -0.088 17.387 55.071 1.00 55.38 108 GLU A N 1
ATOM 840 C CA . GLU A 1 108 ? -0.712 17.273 56.400 1.00 55.38 108 GLU A CA 1
ATOM 841 C C . GLU A 1 108 ? -0.851 15.790 56.769 1.00 55.38 108 GLU A C 1
ATOM 843 O O . GLU A 1 108 ? -1.898 15.181 56.582 1.00 55.38 108 GLU A O 1
ATOM 848 N N . ILE A 1 109 ? 0.236 15.178 57.250 1.00 54.09 109 ILE A N 1
ATOM 849 C CA . ILE A 1 109 ? 0.179 13.862 57.902 1.00 54.09 109 ILE A CA 1
ATOM 850 C C . ILE A 1 109 ? -0.351 14.106 59.319 1.00 54.09 109 ILE A C 1
ATOM 852 O O . ILE A 1 109 ? 0.398 14.533 60.196 1.00 54.09 109 ILE A O 1
ATOM 856 N N . ASN A 1 110 ? -1.648 13.892 59.540 1.00 64.38 110 ASN A N 1
ATOM 857 C CA . ASN A 1 110 ? -2.277 14.071 60.845 1.00 64.38 110 ASN A CA 1
ATOM 858 C C . ASN A 1 110 ? -2.487 12.710 61.531 1.00 64.38 110 ASN A C 1
ATOM 860 O O . ASN A 1 110 ? -3.242 11.866 61.061 1.00 64.38 110 ASN A O 1
ATOM 864 N N . VAL A 1 111 ? -1.834 12.501 62.676 1.00 61.81 111 VAL A N 1
ATOM 865 C CA . VAL A 1 111 ? -1.885 11.245 63.453 1.00 61.81 111 VAL A CA 1
ATOM 866 C C . VAL A 1 111 ? -3.295 10.963 64.002 1.00 61.81 111 VAL A C 1
ATOM 868 O O . VAL A 1 111 ? -3.642 9.816 64.269 1.00 61.81 111 VAL A O 1
ATOM 871 N N . SER A 1 112 ? -4.154 11.984 64.109 1.00 62.56 112 SER A N 1
ATOM 872 C CA . SER A 1 112 ? -5.548 11.818 64.552 1.00 62.56 112 SER A CA 1
ATOM 873 C C . SER A 1 112 ? -6.459 11.120 63.527 1.00 62.56 112 SER A C 1
ATOM 875 O O . SER A 1 112 ? -7.455 10.519 63.930 1.00 62.56 112 SER A O 1
ATOM 877 N N . GLU A 1 113 ? -6.096 11.086 62.236 1.00 60.81 113 GLU A N 1
ATOM 878 C CA . GLU A 1 113 ? -6.791 10.264 61.224 1.00 60.81 113 GLU A CA 1
ATOM 879 C C . GLU A 1 113 ? -6.525 8.763 61.418 1.00 60.81 113 GLU A C 1
ATOM 881 O O . GLU A 1 113 ? -7.378 7.936 61.093 1.00 60.81 113 GLU A O 1
ATOM 886 N N . PHE A 1 114 ? -5.384 8.398 62.013 1.00 55.50 114 PHE A N 1
ATOM 887 C CA . PHE A 1 114 ? -5.018 7.003 62.273 1.00 55.50 114 PHE A CA 1
ATOM 888 C C . PHE A 1 114 ? -5.909 6.362 63.351 1.00 55.50 114 PHE A C 1
ATOM 890 O O . PHE A 1 114 ? -6.272 5.195 63.244 1.00 55.50 114 PHE A O 1
ATOM 897 N N . TYR A 1 115 ? -6.345 7.141 64.347 1.00 57.41 115 TYR A N 1
ATOM 898 C CA . TYR A 1 115 ? -7.240 6.667 65.412 1.00 57.41 115 TYR A CA 1
ATOM 899 C C . TYR A 1 115 ? -8.714 6.572 64.982 1.00 57.41 115 TYR A C 1
ATOM 901 O O . TYR A 1 115 ? -9.478 5.810 65.571 1.00 57.41 115 TYR A O 1
ATOM 909 N N . GLN A 1 116 ? -9.128 7.298 63.937 1.00 58.44 116 GLN A N 1
ATOM 910 C CA . GLN A 1 116 ? -10.486 7.194 63.380 1.00 58.44 116 GLN A CA 1
ATOM 911 C C . GLN A 1 116 ? -10.672 5.978 62.461 1.00 58.44 116 GLN A C 1
ATOM 913 O O . GLN A 1 116 ? -11.809 5.576 62.207 1.00 58.44 116 GLN A O 1
ATOM 918 N N . PHE A 1 117 ? -9.582 5.365 61.993 1.00 53.72 117 PHE A N 1
ATOM 919 C CA . PHE A 1 117 ? -9.630 4.169 61.151 1.00 53.72 117 PHE A CA 1
ATOM 920 C C . PHE A 1 117 ? -10.095 2.917 61.918 1.00 53.72 117 PHE A C 1
ATOM 922 O O . PHE A 1 117 ? -10.708 2.033 61.323 1.00 53.72 117 PHE A O 1
ATOM 929 N N . ASP A 1 118 ? -9.868 2.864 63.235 1.00 53.69 118 ASP A N 1
ATOM 930 C CA . ASP A 1 118 ? -10.094 1.655 64.040 1.00 53.69 118 ASP A CA 1
ATOM 931 C C . ASP A 1 118 ? -11.519 1.544 64.626 1.00 53.69 118 ASP A C 1
ATOM 933 O O . ASP A 1 118 ? -11.966 0.454 64.970 1.00 53.69 118 ASP A O 1
ATOM 937 N N . GLN A 1 119 ? -12.289 2.644 64.715 1.00 56.94 119 GLN A N 1
ATOM 938 C CA . GLN A 1 119 ? -13.550 2.632 65.483 1.00 56.94 119 GLN A CA 1
ATOM 939 C C . GLN A 1 119 ? -14.868 2.665 64.706 1.00 56.94 119 GLN A C 1
ATOM 941 O O . GLN A 1 119 ? -15.884 2.299 65.292 1.00 56.94 119 GLN A O 1
ATOM 946 N N . THR A 1 120 ? -14.941 2.990 63.411 1.00 54.09 120 THR A N 1
ATOM 947 C CA . THR A 1 120 ? -16.225 2.837 62.690 1.00 54.09 120 THR A CA 1
ATOM 948 C C . THR A 1 120 ? -16.063 2.560 61.198 1.00 54.09 120 THR A C 1
ATOM 950 O O . THR A 1 120 ? -15.834 3.460 60.401 1.00 54.09 120 THR A O 1
ATOM 953 N N . SER A 1 121 ? -16.281 1.311 60.775 1.00 47.25 121 SER A N 1
ATOM 954 C CA . SER A 1 121 ? -17.316 0.962 59.780 1.00 47.25 121 SER A CA 1
ATOM 955 C C . SER A 1 121 ? -17.160 -0.482 59.293 1.00 47.25 121 SER A C 1
ATOM 957 O O . SER A 1 121 ? -16.228 -0.837 58.580 1.00 47.25 121 SER A O 1
ATOM 959 N N . LYS A 1 122 ? -18.146 -1.331 59.615 1.00 55.94 122 LYS A N 1
ATOM 960 C CA . LYS A 1 122 ? -18.361 -2.589 58.881 1.00 55.94 122 LYS A CA 1
ATOM 961 C C . LYS A 1 122 ? -18.438 -2.251 57.381 1.00 55.94 122 LYS A C 1
ATOM 963 O O . LYS A 1 122 ? -19.152 -1.298 57.045 1.00 55.94 122 LYS A O 1
ATOM 968 N N . PRO A 1 123 ? -17.765 -2.986 56.475 1.00 53.91 123 PRO A N 1
ATOM 969 C CA . PRO A 1 123 ? -17.755 -2.654 55.055 1.00 53.91 123 PRO A CA 1
ATOM 970 C C . PRO A 1 123 ? -19.177 -2.762 54.488 1.00 53.91 123 PRO A C 1
ATOM 972 O O . PRO A 1 123 ? -19.668 -3.846 54.178 1.00 53.91 123 PRO A O 1
ATOM 975 N N . LYS A 1 124 ? -19.881 -1.630 54.358 1.00 60.25 124 LYS A N 1
ATOM 976 C CA . LYS A 1 124 ? -21.145 -1.578 53.617 1.00 60.25 124 LYS A CA 1
ATOM 977 C C . LYS A 1 124 ? -20.808 -1.769 52.144 1.00 60.25 124 LYS A C 1
ATOM 979 O O . LYS A 1 124 ? -20.208 -0.894 51.521 1.00 60.25 124 LYS A O 1
ATOM 984 N N . MET A 1 125 ? -21.208 -2.914 51.597 1.00 60.62 125 MET A N 1
ATOM 985 C CA . MET A 1 125 ? -21.102 -3.236 50.177 1.00 60.62 125 MET A CA 1
ATOM 986 C C . MET A 1 125 ? -21.801 -2.138 49.364 1.00 60.62 125 MET A C 1
ATOM 988 O O . MET A 1 125 ? -23.027 -2.055 49.302 1.00 60.62 125 MET A O 1
ATOM 992 N N . SER A 1 126 ? -21.021 -1.208 48.812 1.00 71.44 126 SER A N 1
ATOM 993 C CA . SER A 1 126 ? -21.589 -0.097 48.057 1.00 71.44 126 SER A CA 1
ATOM 994 C C . SER A 1 126 ? -22.076 -0.624 46.707 1.00 71.44 126 SER A C 1
ATOM 996 O O . SER A 1 126 ? -21.357 -1.352 46.032 1.00 71.44 126 SER A O 1
ATOM 998 N N . ARG A 1 127 ? -23.282 -0.242 46.274 1.00 76.31 127 ARG A N 1
ATOM 999 C CA . ARG A 1 127 ? -23.818 -0.603 44.942 1.00 76.31 127 ARG A CA 1
ATOM 1000 C C . ARG A 1 127 ? -23.080 0.093 43.787 1.00 76.31 127 ARG A C 1
ATOM 1002 O O . ARG A 1 127 ? -23.380 -0.136 42.624 1.00 76.31 127 ARG A O 1
ATOM 1009 N N . LYS A 1 128 ? -22.102 0.944 44.102 1.00 69.38 128 LYS A N 1
ATOM 1010 C CA . LYS A 1 128 ? -21.332 1.767 43.162 1.00 69.38 128 LYS A CA 1
ATOM 1011 C C . LYS A 1 128 ? -20.538 0.932 42.138 1.00 69.38 128 LYS A C 1
ATOM 1013 O O . LYS A 1 128 ? -20.708 1.202 40.956 1.00 69.38 128 LYS A O 1
ATOM 1018 N N . PRO A 1 129 ? -19.751 -0.097 42.520 1.00 77.19 129 PRO A N 1
ATOM 1019 C CA . PRO A 1 129 ? -19.139 -1.034 41.573 1.00 77.19 129 PRO A CA 1
ATOM 1020 C C . PRO A 1 129 ? -20.155 -1.730 40.659 1.00 77.19 129 PRO A C 1
ATOM 1022 O O . PRO A 1 129 ? -19.878 -1.890 39.478 1.00 77.19 129 PRO A O 1
ATOM 1025 N N . PHE A 1 130 ? -21.348 -2.070 41.160 1.00 82.31 130 PHE A N 1
ATOM 1026 C CA . PHE A 1 130 ? -22.401 -2.684 40.343 1.00 82.31 130 PHE A CA 1
ATOM 1027 C C . PHE A 1 130 ? -22.996 -1.700 39.325 1.00 82.31 130 PHE A C 1
ATOM 1029 O O . PHE A 1 130 ? -23.191 -2.057 38.169 1.00 82.31 130 PHE A O 1
ATOM 1036 N N . ILE A 1 131 ? -23.224 -0.442 39.719 1.00 80.69 131 ILE A N 1
ATOM 1037 C CA . ILE A 1 131 ? -23.706 0.606 38.805 1.00 80.69 131 ILE A CA 1
ATOM 1038 C C . ILE A 1 131 ? -22.656 0.903 37.734 1.00 80.69 131 ILE A C 1
ATOM 1040 O O . ILE A 1 131 ? -23.009 0.988 36.566 1.00 80.69 131 ILE A O 1
ATOM 1044 N N . VAL A 1 132 ? -21.375 1.012 38.099 1.00 81.44 132 VAL A N 1
ATOM 1045 C CA . VAL A 1 132 ? -20.283 1.218 37.132 1.00 81.44 132 VAL A CA 1
ATOM 1046 C C . VAL A 1 132 ? -20.171 0.033 36.174 1.00 81.44 132 VAL A C 1
ATOM 1048 O O . VAL A 1 132 ? -20.052 0.252 34.974 1.00 81.44 132 VAL A O 1
ATOM 1051 N N . PHE A 1 133 ? -20.272 -1.201 36.676 1.00 81.44 133 PHE A N 1
ATOM 1052 C CA . PHE A 1 133 ? -20.287 -2.407 35.848 1.00 81.44 133 PHE A CA 1
ATOM 1053 C C . PHE A 1 133 ? -21.474 -2.413 34.875 1.00 81.44 133 PHE A C 1
ATOM 1055 O O . PHE A 1 133 ? -21.286 -2.635 33.683 1.00 81.44 133 PHE A O 1
ATOM 1062 N N . MET A 1 134 ? -22.678 -2.077 35.347 1.00 85.81 134 MET A N 1
ATOM 1063 C CA . MET A 1 134 ? -23.884 -2.008 34.516 1.00 85.81 134 MET A CA 1
ATOM 1064 C C . MET A 1 134 ? -23.801 -0.890 33.461 1.00 85.81 134 MET A C 1
ATOM 1066 O O . MET A 1 134 ? -24.140 -1.113 32.298 1.00 85.81 134 MET A O 1
ATOM 1070 N N . LEU A 1 135 ? -23.247 0.276 33.819 1.00 84.38 135 LEU A N 1
ATOM 1071 C CA . LEU A 1 135 ? -22.967 1.373 32.885 1.00 84.38 135 LEU A CA 1
ATOM 1072 C C . LEU A 1 135 ? -21.891 0.992 31.860 1.00 84.38 135 LEU A C 1
ATOM 1074 O O . LEU A 1 135 ? -21.964 1.432 30.721 1.00 84.38 135 LEU A O 1
ATOM 1078 N N . MET A 1 136 ? -20.908 0.169 32.227 1.00 85.81 136 MET A N 1
ATOM 1079 C CA . MET A 1 136 ? -19.910 -0.335 31.283 1.00 85.81 136 MET A CA 1
ATOM 1080 C C . MET A 1 136 ? -20.534 -1.342 30.312 1.00 85.81 136 MET A C 1
ATOM 1082 O O . MET A 1 136 ? -20.397 -1.177 29.106 1.00 85.81 136 MET A O 1
ATOM 1086 N N . VAL A 1 137 ? -21.261 -2.340 30.822 1.00 89.81 137 VAL A N 1
ATOM 1087 C CA . VAL A 1 137 ? -21.856 -3.426 30.023 1.00 89.81 137 VAL A CA 1
ATOM 1088 C C . VAL A 1 137 ? -22.899 -2.909 29.035 1.00 89.81 137 VAL A C 1
ATOM 1090 O O . VAL A 1 137 ? -22.976 -3.420 27.926 1.00 89.81 137 VAL A O 1
ATOM 1093 N N . VAL A 1 138 ? -23.673 -1.882 29.398 1.00 88.19 138 VAL A N 1
ATOM 1094 C CA . VAL A 1 138 ? -24.709 -1.311 28.517 1.00 88.19 138 VAL A CA 1
ATOM 1095 C C . VAL A 1 138 ? -24.224 -0.050 27.792 1.00 88.19 138 VAL A C 1
ATOM 1097 O O . VAL A 1 138 ? -24.553 0.176 26.627 1.00 88.19 138 VAL A O 1
ATOM 1100 N N . GLY A 1 139 ? -23.404 0.771 28.446 1.00 82.62 139 GLY A N 1
ATOM 1101 C CA . GLY A 1 139 ? -22.947 2.052 27.910 1.00 82.62 139 GLY A CA 1
ATOM 1102 C C . GLY A 1 139 ? -21.830 1.937 26.877 1.00 82.62 139 GLY A C 1
ATOM 1103 O O . GLY A 1 139 ? -21.862 2.692 25.908 1.00 82.62 139 GLY A O 1
ATOM 1104 N N . LEU A 1 140 ? -20.880 0.997 27.014 1.00 83.56 140 LEU A N 1
ATOM 1105 C CA . LEU A 1 140 ? -19.851 0.791 25.978 1.00 83.56 140 LEU A CA 1
ATOM 1106 C C . LEU A 1 140 ? -20.461 0.346 24.642 1.00 83.56 140 LEU A C 1
ATOM 1108 O O . LEU A 1 140 ? -20.142 0.981 23.637 1.00 83.56 140 LEU A O 1
ATOM 1112 N N . PRO A 1 141 ? -21.357 -0.663 24.589 1.00 85.44 141 PRO A N 1
ATOM 1113 C CA . PRO A 1 141 ? -21.996 -1.067 23.337 1.00 85.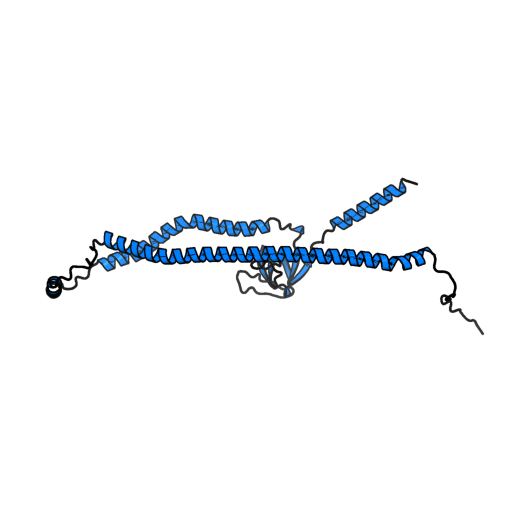44 141 PRO A CA 1
ATOM 1114 C C . PRO A 1 141 ? -22.820 0.054 22.703 1.00 85.44 141 PRO A C 1
ATOM 1116 O O . PRO A 1 141 ? -22.731 0.266 21.497 1.00 85.44 141 PRO A O 1
ATOM 1119 N N . TYR A 1 142 ? -23.569 0.821 23.502 1.00 88.88 142 TYR A N 1
ATOM 1120 C CA . TYR A 1 142 ? -24.367 1.942 22.998 1.00 88.88 142 TYR A CA 1
ATOM 1121 C C . TYR A 1 142 ? -23.497 3.092 22.465 1.00 88.88 142 TYR A C 1
ATO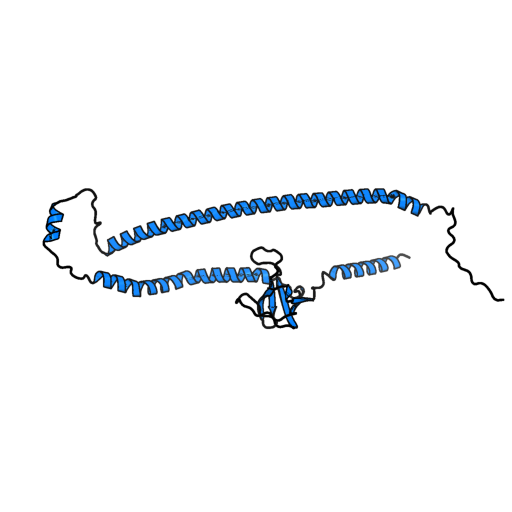M 1123 O O . TYR A 1 142 ? -23.787 3.675 21.417 1.00 88.88 142 TYR A O 1
ATOM 1131 N N . LEU A 1 143 ? -22.395 3.406 23.153 1.00 82.75 143 LEU A N 1
ATOM 1132 C CA . LEU A 1 143 ? -21.451 4.428 22.709 1.00 82.75 143 LEU A CA 1
ATOM 1133 C C . LEU A 1 143 ? -20.718 3.991 21.434 1.00 82.75 143 LEU A C 1
ATOM 1135 O O . LEU A 1 143 ? -20.578 4.799 20.519 1.00 82.75 143 LEU A O 1
ATOM 1139 N N . MET A 1 144 ? -20.317 2.717 21.344 1.00 76.94 144 MET A N 1
ATOM 1140 C CA . MET A 1 144 ? -19.739 2.129 20.131 1.00 76.94 144 MET A CA 1
ATOM 1141 C C . MET A 1 144 ? -20.736 2.167 18.977 1.00 76.94 144 MET A C 1
ATOM 1143 O O . MET A 1 144 ? -20.378 2.612 17.896 1.00 76.94 144 MET A O 1
ATOM 1147 N N . HIS A 1 145 ? -22.000 1.815 19.212 1.00 79.50 145 HIS A N 1
ATOM 1148 C CA . HIS A 1 145 ? -23.060 1.914 18.208 1.00 79.50 145 HIS A CA 1
ATOM 1149 C C . HIS A 1 145 ? -23.200 3.349 17.664 1.00 79.50 145 HIS A C 1
ATOM 1151 O O . HIS A 1 145 ? -23.288 3.559 16.455 1.00 79.50 145 HIS A O 1
ATOM 1157 N N . LYS A 1 146 ? -23.129 4.364 18.537 1.00 77.75 146 LYS A N 1
ATOM 1158 C CA . LYS A 1 146 ? -23.175 5.775 18.121 1.00 77.75 146 LYS A CA 1
ATOM 1159 C C . LYS A 1 146 ? -21.894 6.232 17.406 1.00 77.75 146 LYS A C 1
ATOM 1161 O O . LYS A 1 146 ? -21.979 6.995 16.449 1.00 77.75 146 LYS A O 1
ATOM 1166 N N . LEU A 1 147 ? -20.720 5.771 17.842 1.00 77.62 147 LEU A N 1
ATOM 1167 C CA . LEU A 1 147 ? -19.427 6.091 17.221 1.00 77.62 147 LEU A CA 1
ATOM 1168 C C . LEU A 1 147 ? -19.274 5.445 15.842 1.00 77.62 147 LEU A C 1
ATOM 1170 O O . LEU A 1 147 ? -18.813 6.107 14.915 1.00 77.62 147 LEU A O 1
ATOM 1174 N N . ILE A 1 148 ? -19.717 4.196 15.689 1.00 76.38 148 ILE A N 1
ATOM 1175 C CA . ILE A 1 148 ? -19.730 3.472 14.414 1.00 76.38 148 ILE A CA 1
ATOM 1176 C C . ILE A 1 148 ? -20.539 4.259 13.382 1.00 76.38 148 ILE A C 1
ATOM 1178 O O . ILE A 1 148 ? -20.038 4.488 12.288 1.00 76.38 148 ILE A O 1
ATOM 1182 N N . HIS A 1 149 ? -21.719 4.770 13.742 1.00 73.38 149 HIS A N 1
ATOM 1183 C CA . HIS A 1 149 ? -22.530 5.591 12.836 1.00 73.38 149 HIS A CA 1
ATOM 1184 C C . HIS A 1 149 ? -21.880 6.921 12.430 1.00 73.38 149 HIS A C 1
ATOM 1186 O O . HIS A 1 149 ? -22.103 7.401 11.320 1.00 73.38 149 HIS A O 1
ATOM 1192 N N . VAL A 1 150 ? -21.081 7.529 13.309 1.00 70.06 150 VAL A N 1
ATOM 1193 C CA . VAL A 1 150 ? -20.381 8.788 13.005 1.00 70.06 150 VAL A CA 1
ATOM 1194 C C . VAL A 1 150 ? -19.148 8.537 12.127 1.00 70.06 150 VAL A C 1
ATOM 1196 O O . VAL A 1 150 ? -18.847 9.338 11.243 1.00 70.06 150 VAL A O 1
ATOM 1199 N N . ILE A 1 151 ? -18.449 7.417 12.327 1.00 71.56 151 ILE A N 1
ATOM 1200 C CA . ILE A 1 151 ? -17.193 7.093 11.631 1.00 71.56 151 ILE A CA 1
ATOM 1201 C C . ILE A 1 151 ? -17.440 6.342 10.307 1.00 71.56 151 ILE A C 1
ATOM 1203 O O . ILE A 1 151 ? -16.648 6.478 9.371 1.00 71.56 151 ILE A O 1
ATOM 1207 N N . SER A 1 152 ? -18.558 5.622 10.161 1.00 68.25 152 SER A N 1
ATOM 1208 C CA . SER A 1 152 ? -18.877 4.829 8.963 1.00 68.25 152 SER A CA 1
ATOM 1209 C C . SER A 1 152 ? -18.981 5.657 7.679 1.00 68.25 152 SER A C 1
ATOM 1211 O O . SER A 1 152 ? -18.695 5.142 6.600 1.00 68.25 152 SER A O 1
ATOM 1213 N N . ASN A 1 153 ? -19.335 6.944 7.776 1.00 68.25 153 ASN A N 1
ATOM 1214 C CA . ASN A 1 153 ? -19.375 7.842 6.617 1.00 68.25 153 ASN A CA 1
ATOM 1215 C C . ASN A 1 153 ? -17.976 8.170 6.072 1.00 68.25 153 ASN A C 1
ATOM 1217 O O . ASN A 1 153 ? -17.804 8.251 4.857 1.00 68.25 153 ASN A O 1
ATOM 1221 N N . ASN A 1 154 ? -16.967 8.312 6.940 1.00 67.75 154 ASN A N 1
ATOM 1222 C CA . ASN A 1 154 ? -15.580 8.515 6.507 1.00 67.75 154 ASN A CA 1
ATOM 1223 C C . ASN A 1 154 ? -14.922 7.199 6.082 1.00 67.75 154 ASN A C 1
ATOM 1225 O O . ASN A 1 154 ? -14.126 7.192 5.146 1.00 67.75 154 ASN A O 1
ATOM 1229 N N . GLN A 1 155 ? -15.284 6.081 6.718 1.00 62.25 155 GLN A N 1
ATOM 1230 C CA . GLN A 1 155 ? -14.734 4.770 6.376 1.00 62.25 155 GLN A CA 1
ATOM 1231 C C . GLN A 1 155 ? -15.233 4.277 5.011 1.00 62.25 155 GLN A C 1
ATOM 1233 O O . GLN A 1 155 ? -14.422 3.793 4.227 1.00 62.25 155 GLN A O 1
ATOM 1238 N N . LYS A 1 156 ? -16.516 4.493 4.669 1.00 59.78 156 LYS A N 1
ATOM 1239 C CA . LYS A 1 156 ? -17.020 4.235 3.308 1.00 59.78 156 LYS A CA 1
ATOM 1240 C C . LYS A 1 156 ? -16.323 5.093 2.258 1.00 59.78 156 LYS A C 1
ATOM 1242 O O . LYS A 1 156 ? -15.978 4.555 1.224 1.00 59.78 156 LYS A O 1
ATOM 1247 N N . ARG A 1 157 ? -16.037 6.374 2.528 1.00 63.06 157 ARG A N 1
ATOM 1248 C CA . ARG A 1 157 ? -15.310 7.246 1.583 1.00 63.06 157 ARG A CA 1
ATOM 1249 C C . ARG A 1 157 ? -13.850 6.839 1.388 1.00 63.06 157 ARG A C 1
ATOM 1251 O O . ARG A 1 157 ? -13.361 6.922 0.273 1.00 63.06 157 ARG A O 1
ATOM 1258 N N . LEU A 1 158 ? -13.168 6.374 2.437 1.00 59.44 158 LEU A N 1
ATOM 1259 C CA . LEU A 1 158 ? -11.805 5.832 2.339 1.00 59.44 158 LEU A CA 1
ATOM 1260 C C . LEU A 1 158 ? -11.782 4.480 1.611 1.00 59.44 158 LEU A C 1
ATOM 1262 O O . LEU A 1 158 ? -10.877 4.224 0.823 1.00 59.44 158 LEU A O 1
ATOM 1266 N N . GLN A 1 159 ? -12.794 3.637 1.829 1.00 60.22 159 GLN A N 1
ATOM 1267 C CA . GLN A 1 159 ? -12.943 2.359 1.132 1.00 60.22 159 GLN A CA 1
ATOM 1268 C C . GLN A 1 159 ? -13.357 2.568 -0.337 1.00 60.22 159 GLN A C 1
ATOM 1270 O O . GLN A 1 159 ? -12.796 1.925 -1.216 1.00 60.22 159 GLN A O 1
ATOM 1275 N N . GLU A 1 160 ? -14.244 3.527 -0.626 1.00 56.09 160 GLU A N 1
ATOM 1276 C CA . GLU A 1 160 ? -14.601 3.975 -1.979 1.00 56.09 160 GLU A CA 1
ATOM 1277 C C . GLU A 1 160 ? -13.432 4.679 -2.677 1.00 56.09 160 GLU A C 1
ATOM 1279 O O . GLU A 1 160 ? -13.250 4.458 -3.866 1.00 56.09 160 GLU A O 1
ATOM 1284 N N . GLN A 1 161 ? -12.589 5.449 -1.977 1.00 56.62 161 GLN A N 1
ATOM 1285 C CA . GLN A 1 161 ? -11.355 6.010 -2.548 1.00 56.62 161 GLN A CA 1
ATOM 1286 C C . GLN A 1 161 ? -10.312 4.925 -2.849 1.00 56.62 161 GLN A C 1
ATOM 1288 O O . GLN A 1 161 ? -9.661 5.005 -3.887 1.00 56.62 161 GLN A O 1
ATOM 1293 N N . GLN A 1 162 ? -10.182 3.884 -2.015 1.00 53.69 162 GLN A N 1
ATOM 1294 C CA . GLN A 1 162 ? -9.317 2.731 -2.315 1.00 53.69 162 GLN A CA 1
ATOM 1295 C C . GLN A 1 162 ? -9.868 1.877 -3.473 1.00 53.69 162 GLN A C 1
ATOM 1297 O O . GLN A 1 162 ? -9.102 1.454 -4.340 1.00 53.69 162 GLN A O 1
ATOM 1302 N N . LEU A 1 163 ? -11.190 1.680 -3.552 1.00 50.31 163 LEU A N 1
ATOM 1303 C CA . LEU A 1 163 ? -11.855 0.992 -4.668 1.00 50.31 163 LEU A CA 1
ATOM 1304 C C . LEU A 1 163 ? -11.823 1.819 -5.969 1.00 50.31 163 LEU A C 1
ATOM 1306 O O . LEU A 1 163 ? -11.659 1.245 -7.044 1.00 50.31 163 LEU A O 1
ATOM 1310 N N . GLN A 1 164 ? -11.911 3.152 -5.896 1.00 51.09 164 GLN A N 1
ATOM 1311 C CA . GLN A 1 164 ? -11.805 4.044 -7.060 1.00 51.09 164 GLN A CA 1
ATOM 1312 C C . GLN A 1 164 ? -10.359 4.230 -7.534 1.00 51.09 164 GLN A C 1
ATOM 1314 O O . GLN A 1 164 ? -10.148 4.291 -8.743 1.00 51.09 164 GLN A O 1
ATOM 1319 N N . GLN A 1 165 ? -9.353 4.223 -6.649 1.00 46.41 165 GLN A N 1
ATOM 1320 C CA . GLN A 1 165 ? -7.945 4.195 -7.077 1.00 46.41 165 GLN A CA 1
ATOM 1321 C C . GLN A 1 165 ? -7.573 2.864 -7.755 1.00 46.41 165 GLN A C 1
ATOM 1323 O O . GLN A 1 165 ? -6.816 2.877 -8.724 1.00 46.41 165 GLN A O 1
ATOM 1328 N N . GLN A 1 166 ? -8.169 1.732 -7.351 1.00 46.81 166 GLN A N 1
ATOM 1329 C CA . GLN A 1 166 ? -8.036 0.468 -8.097 1.00 46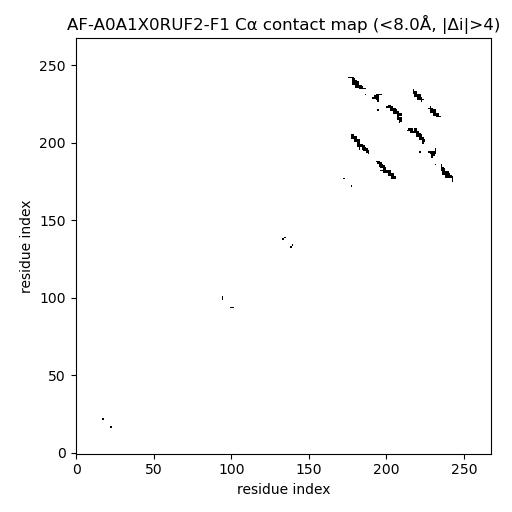.81 166 GLN A CA 1
ATOM 1330 C C . GLN A 1 166 ? -8.806 0.449 -9.429 1.00 46.81 166 GLN A C 1
ATOM 1332 O O . GLN A 1 166 ? -8.408 -0.274 -10.342 1.00 46.81 166 GLN A O 1
ATOM 1337 N N . GLN A 1 167 ? -9.877 1.235 -9.578 1.00 42.75 167 GLN A N 1
ATOM 1338 C CA . GLN A 1 167 ? -10.643 1.314 -10.830 1.00 42.75 167 GLN A CA 1
ATOM 1339 C C . GLN A 1 167 ? -10.104 2.362 -11.817 1.00 42.75 167 GLN A C 1
ATOM 1341 O O . GLN A 1 167 ? -10.255 2.181 -13.023 1.00 42.75 167 GLN A O 1
ATOM 1346 N N . GLN A 1 168 ? -9.409 3.410 -11.364 1.00 38.69 168 GLN A N 1
ATOM 1347 C CA . GLN A 1 168 ? -8.836 4.426 -12.261 1.00 38.69 168 GLN A CA 1
ATOM 1348 C C . GLN A 1 168 ? -7.574 3.962 -13.007 1.00 38.69 168 GLN A C 1
ATOM 1350 O O . GLN A 1 168 ? -7.262 4.530 -14.047 1.00 38.69 168 GLN A O 1
ATOM 1355 N N . GLN A 1 169 ? -6.912 2.883 -12.571 1.00 40.78 169 GLN A N 1
ATOM 1356 C CA . GLN A 1 169 ? -5.921 2.172 -13.399 1.00 40.78 169 GLN A CA 1
ATOM 1357 C C . GLN A 1 169 ? -6.544 1.076 -14.286 1.00 40.78 169 GLN A C 1
ATOM 1359 O O . GLN A 1 169 ? -5.878 0.555 -15.174 1.00 40.78 169 GLN A O 1
ATOM 1364 N N . ALA A 1 170 ? -7.824 0.736 -14.088 1.00 45.47 170 ALA A N 1
ATOM 1365 C CA . ALA A 1 170 ? -8.547 -0.241 -14.906 1.00 45.47 170 ALA A CA 1
ATOM 1366 C C . ALA A 1 170 ? -9.353 0.398 -16.058 1.00 45.47 170 ALA A C 1
ATOM 1368 O O . ALA A 1 170 ? -9.785 -0.307 -16.968 1.00 45.47 170 ALA A O 1
ATOM 1369 N N . ALA A 1 171 ? -9.549 1.721 -16.050 1.00 42.88 171 ALA A N 1
ATOM 1370 C CA . ALA A 1 171 ? -10.371 2.432 -17.034 1.00 42.88 171 ALA A CA 1
ATOM 1371 C C . ALA A 1 171 ? -9.638 2.817 -18.338 1.00 42.88 171 ALA A C 1
ATOM 1373 O O . ALA A 1 171 ? -10.220 3.480 -19.192 1.00 42.88 171 ALA A O 1
ATOM 1374 N N . THR A 1 172 ? -8.392 2.378 -18.526 1.00 42.91 172 THR A N 1
ATOM 1375 C CA . THR A 1 172 ? -7.697 2.415 -19.827 1.00 42.91 172 THR A CA 1
ATOM 1376 C C . THR A 1 172 ? -7.199 1.036 -20.255 1.00 42.91 172 THR A C 1
ATOM 1378 O O . THR A 1 172 ? -6.295 0.928 -21.085 1.00 42.91 172 THR A O 1
ATOM 1381 N N . ILE A 1 173 ? -7.793 -0.044 -19.730 1.00 50.56 173 ILE A N 1
ATOM 1382 C CA . ILE A 1 173 ? -7.577 -1.373 -20.302 1.00 50.56 173 ILE A CA 1
ATOM 1383 C C . ILE A 1 173 ? -8.438 -1.460 -21.563 1.00 50.56 173 ILE A C 1
ATOM 1385 O O . ILE A 1 173 ? -9.583 -1.906 -21.540 1.00 50.56 173 ILE A O 1
ATOM 1389 N N . ASP A 1 174 ? -7.879 -0.964 -22.661 1.00 53.22 174 ASP A N 1
ATOM 1390 C CA . ASP A 1 174 ? -8.408 -1.158 -24.003 1.00 53.22 174 ASP A CA 1
ATOM 1391 C C . ASP A 1 174 ? -8.572 -2.678 -24.230 1.00 53.22 174 ASP A C 1
ATOM 1393 O O . ASP A 1 174 ? -7.564 -3.397 -24.205 1.00 53.22 174 ASP A O 1
ATOM 1397 N N . PRO A 1 175 ? -9.803 -3.208 -24.394 1.00 55.09 175 PRO A N 1
ATOM 1398 C CA . PRO A 1 175 ? -10.059 -4.647 -24.520 1.00 55.09 175 PRO A CA 1
ATOM 1399 C C . PRO A 1 175 ? -9.281 -5.293 -25.676 1.00 55.09 175 PRO A C 1
ATOM 1401 O O . PRO A 1 175 ? -9.043 -6.499 -25.676 1.00 55.09 175 PRO A O 1
ATOM 1404 N N . SER A 1 176 ? -8.841 -4.467 -26.626 1.00 55.66 176 SER A N 1
ATOM 1405 C CA . SER A 1 176 ? -8.038 -4.815 -27.797 1.00 55.66 176 SER A CA 1
ATOM 1406 C C . SER A 1 176 ? -6.561 -5.104 -27.479 1.00 55.66 176 SER A C 1
ATOM 1408 O O . SER A 1 176 ? -5.851 -5.637 -28.330 1.00 55.66 176 SER A O 1
ATOM 1410 N N . LYS A 1 177 ? -6.080 -4.744 -26.277 1.00 59.59 177 LYS A N 1
ATOM 1411 C CA . LYS A 1 177 ? -4.676 -4.886 -25.842 1.00 59.59 177 LYS A CA 1
ATOM 1412 C C . LYS A 1 177 ? -4.461 -5.938 -24.748 1.00 59.59 177 LYS A C 1
ATOM 1414 O O . LYS A 1 177 ? -3.322 -6.119 -24.321 1.00 59.59 177 LYS A O 1
ATOM 1419 N N . LEU A 1 178 ? -5.508 -6.625 -24.277 1.00 70.25 178 LEU A N 1
ATOM 1420 C CA . LEU A 1 178 ? -5.315 -7.704 -23.304 1.00 70.25 178 LEU A CA 1
ATOM 1421 C C . LEU A 1 178 ? -4.668 -8.916 -23.971 1.00 70.25 178 LEU A C 1
ATOM 1423 O O . LEU A 1 178 ? -5.103 -9.386 -25.021 1.00 70.25 178 LEU A O 1
ATOM 1427 N N . GLU A 1 179 ? -3.648 -9.454 -23.311 1.00 83.56 179 GLU A N 1
ATOM 1428 C CA . GLU A 1 179 ? -3.098 -10.755 -23.660 1.00 83.56 179 GLU A CA 1
ATOM 1429 C C . GLU A 1 179 ? -3.967 -11.863 -23.060 1.00 83.56 179 GLU A C 1
ATOM 1431 O O . GLU A 1 179 ? -4.378 -11.800 -21.896 1.00 83.56 179 GLU A O 1
ATOM 1436 N N . PHE A 1 180 ? -4.216 -12.907 -23.846 1.00 88.00 180 PHE A N 1
ATOM 1437 C CA . PHE A 1 180 ? -4.946 -14.089 -23.394 1.00 88.00 180 PHE A CA 1
ATOM 1438 C C . PHE A 1 180 ? -3.987 -15.255 -23.196 1.00 88.00 180 PHE A C 1
ATOM 1440 O O . PHE A 1 180 ? -3.141 -15.525 -24.056 1.00 88.00 180 PHE A O 1
ATOM 1447 N N . ALA A 1 181 ? -4.160 -15.983 -22.096 1.00 89.75 181 ALA A N 1
ATOM 1448 C CA . ALA A 1 181 ? -3.406 -17.192 -21.802 1.00 89.75 181 ALA A CA 1
ATOM 1449 C C . ALA A 1 181 ? -4.324 -18.397 -21.555 1.00 89.75 181 ALA A C 1
ATOM 1451 O O . ALA A 1 181 ? -5.457 -18.246 -21.097 1.00 89.75 181 ALA A O 1
ATOM 1452 N N . ARG A 1 182 ? -3.832 -19.593 -21.887 1.00 92.00 182 ARG A N 1
ATOM 1453 C CA . ARG A 1 182 ? -4.453 -20.890 -21.614 1.00 92.00 182 ARG A CA 1
ATOM 1454 C C . ARG A 1 182 ? -3.852 -21.468 -20.352 1.00 92.00 182 ARG A C 1
ATOM 1456 O O . ARG A 1 182 ? -2.635 -21.570 -20.274 1.00 92.00 182 ARG A O 1
ATOM 1463 N N . ALA A 1 183 ? -4.662 -21.943 -19.424 1.00 92.50 183 ALA A N 1
ATOM 1464 C CA . ALA A 1 183 ? -4.166 -22.769 -18.334 1.00 92.50 183 ALA A CA 1
ATOM 1465 C C . ALA A 1 183 ? -3.681 -24.130 -18.869 1.00 92.50 183 ALA A C 1
ATOM 1467 O O . ALA A 1 183 ? -4.430 -24.860 -19.523 1.00 92.50 183 ALA A O 1
ATOM 1468 N N . MET A 1 184 ? -2.423 -24.474 -18.604 1.00 92.56 184 MET A N 1
ATOM 1469 C CA . MET A 1 184 ? -1.820 -25.761 -18.971 1.00 92.56 184 MET A CA 1
ATOM 1470 C C . MET A 1 184 ? -2.101 -26.850 -17.931 1.00 92.56 184 MET A C 1
ATOM 1472 O O . MET A 1 184 ? -2.158 -28.036 -18.272 1.00 92.56 184 MET A O 1
ATOM 1476 N N . TYR A 1 185 ? -2.297 -26.438 -16.679 1.00 91.12 185 TYR A N 1
ATOM 1477 C CA . TYR A 1 185 ? -2.490 -27.303 -15.522 1.00 91.12 185 TYR A CA 1
ATOM 1478 C C . TYR A 1 185 ? -3.642 -26.793 -14.658 1.00 91.12 185 TYR A C 1
ATOM 1480 O O . TYR A 1 185 ? -4.013 -25.620 -14.730 1.00 91.12 185 TYR A O 1
ATOM 1488 N N . ASP A 1 186 ? -4.185 -27.685 -13.835 1.00 92.06 186 ASP A N 1
ATOM 1489 C CA . ASP A 1 186 ? -5.160 -27.320 -12.816 1.00 92.06 186 ASP A CA 1
ATOM 1490 C C . ASP A 1 186 ? -4.450 -26.603 -11.660 1.00 92.06 186 ASP A C 1
ATOM 1492 O O . ASP A 1 186 ? -3.403 -27.047 -11.184 1.00 92.06 186 ASP A O 1
ATOM 1496 N N . PHE A 1 187 ? -5.027 -25.499 -11.201 1.00 91.62 187 PHE A N 1
ATOM 1497 C CA . PHE A 1 187 ? -4.568 -24.734 -10.050 1.00 91.62 187 PHE A CA 1
ATOM 1498 C C . PHE A 1 187 ? -5.765 -24.444 -9.145 1.00 91.62 187 PHE A C 1
ATOM 1500 O O . PHE A 1 187 ? -6.754 -23.850 -9.573 1.00 91.62 187 PHE A O 1
ATOM 1507 N N . THR A 1 188 ? -5.689 -24.879 -7.890 1.00 91.81 188 THR A N 1
ATOM 1508 C CA . THR A 1 188 ? -6.733 -24.622 -6.891 1.00 91.81 188 THR A CA 1
ATOM 1509 C C . THR A 1 188 ? -6.284 -23.462 -6.018 1.00 91.81 188 THR A C 1
ATOM 1511 O O . THR A 1 188 ? -5.197 -23.519 -5.457 1.00 91.81 188 THR A O 1
ATOM 1514 N N . ALA A 1 189 ? -7.108 -22.420 -5.921 1.00 88.50 189 ALA A N 1
ATOM 1515 C CA . ALA A 1 189 ? -6.816 -21.264 -5.080 1.00 88.50 189 ALA A CA 1
ATOM 1516 C C . ALA A 1 189 ? -6.838 -21.654 -3.596 1.00 88.50 189 ALA A C 1
ATOM 1518 O O . ALA A 1 189 ? -7.807 -22.261 -3.129 1.00 88.50 189 ALA A O 1
ATOM 1519 N N . GLU A 1 190 ? -5.807 -21.258 -2.854 1.00 85.62 190 GLU A N 1
ATOM 1520 C CA . GLU A 1 190 ? -5.733 -21.433 -1.397 1.00 85.62 190 GLU A CA 1
ATOM 1521 C C . GLU A 1 190 ? -6.169 -20.158 -0.661 1.00 85.62 190 GLU A C 1
ATOM 1523 O O . GLU A 1 190 ? -6.691 -20.210 0.456 1.00 85.62 190 GLU A O 1
ATOM 1528 N N . SER A 1 191 ? -6.001 -19.003 -1.309 1.00 82.50 191 SER A N 1
ATOM 1529 C CA . SER A 1 191 ? -6.355 -17.685 -0.783 1.00 82.50 191 SER A CA 1
ATOM 1530 C C . SER A 1 191 ? -7.525 -17.057 -1.553 1.00 82.50 191 SER A C 1
ATOM 1532 O O . SER A 1 191 ? -7.620 -17.216 -2.769 1.00 82.50 191 SER A O 1
ATOM 1534 N N . PRO A 1 192 ? -8.392 -16.250 -0.907 1.00 81.81 192 PRO A N 1
ATOM 1535 C CA . PRO A 1 192 ? -9.453 -15.503 -1.596 1.00 81.81 192 PRO A CA 1
ATOM 1536 C C . PRO A 1 192 ? -8.931 -14.458 -2.600 1.00 81.81 192 PRO A C 1
ATOM 1538 O O . PRO A 1 192 ? -9.715 -13.882 -3.349 1.00 81.81 192 PRO A O 1
ATOM 1541 N N . MET A 1 193 ? -7.624 -14.177 -2.600 1.00 83.12 193 MET A N 1
ATOM 1542 C CA . MET A 1 193 ? -6.970 -13.302 -3.580 1.00 83.12 193 MET A CA 1
ATOM 1543 C C . MET A 1 193 ? -6.499 -14.059 -4.832 1.00 83.12 193 MET A C 1
ATOM 1545 O O . MET A 1 193 ? -6.094 -13.429 -5.813 1.00 83.12 193 MET A O 1
ATOM 1549 N N . GLU A 1 194 ? -6.534 -15.390 -4.804 1.00 88.38 194 GLU A N 1
ATOM 1550 C CA . GLU A 1 194 ? -6.062 -16.267 -5.870 1.00 88.38 194 GLU A CA 1
ATOM 1551 C C . GLU A 1 194 ? -7.207 -16.735 -6.769 1.00 88.38 194 GLU A C 1
ATOM 1553 O O . GLU A 1 194 ? -8.367 -16.828 -6.367 1.00 88.38 194 GLU A O 1
ATOM 1558 N N . LEU A 1 195 ? -6.872 -17.027 -8.022 1.00 89.62 195 LEU A N 1
ATOM 1559 C CA . LEU A 1 195 ? -7.811 -17.466 -9.042 1.00 89.62 195 LEU A CA 1
ATOM 1560 C C . LEU A 1 195 ? -7.615 -18.952 -9.305 1.00 89.62 195 LEU A C 1
ATOM 1562 O O . LEU A 1 195 ? -6.555 -19.354 -9.770 1.00 89.62 195 LEU A O 1
ATOM 1566 N N . SER A 1 196 ? -8.646 -19.756 -9.052 1.00 91.81 196 SER A N 1
ATOM 1567 C CA . SER A 1 196 ? -8.618 -21.170 -9.436 1.00 91.81 196 SER A CA 1
ATOM 1568 C C . SER A 1 196 ? -8.685 -21.298 -10.958 1.00 91.81 196 SER A C 1
ATOM 1570 O O . SER A 1 196 ? -9.535 -20.669 -11.591 1.00 91.81 196 SER A O 1
ATOM 1572 N N . LEU A 1 197 ? -7.812 -22.122 -11.532 1.00 92.00 197 LEU A N 1
ATOM 1573 C CA . LEU A 1 197 ? -7.736 -22.401 -12.964 1.00 92.00 197 LEU A CA 1
ATOM 1574 C C . LEU A 1 197 ? -7.945 -23.892 -13.210 1.00 92.00 197 LEU A C 1
ATOM 1576 O O . LEU A 1 197 ? -7.389 -24.723 -12.491 1.00 92.00 197 LEU A O 1
ATOM 1580 N N . LYS A 1 198 ? -8.692 -24.246 -14.253 1.00 93.12 198 LYS A N 1
ATOM 1581 C CA . LYS A 1 198 ? -8.705 -25.609 -14.790 1.00 93.12 198 LYS A CA 1
ATOM 1582 C C . LYS A 1 198 ? -7.915 -25.667 -16.084 1.00 93.12 198 LYS A C 1
ATOM 1584 O O . LYS A 1 198 ? -7.904 -24.718 -16.866 1.00 93.12 198 LYS A O 1
ATOM 1589 N N . LYS A 1 199 ? -7.282 -26.803 -16.349 1.00 92.69 199 LYS A N 1
ATOM 1590 C CA . LYS A 1 199 ? -6.566 -27.071 -17.590 1.00 92.69 199 LYS A CA 1
ATOM 1591 C C . LYS A 1 199 ? -7.482 -26.813 -18.787 1.00 92.69 199 LYS A C 1
ATOM 1593 O O . LYS A 1 199 ? -8.538 -27.425 -18.929 1.00 92.69 199 LYS A O 1
ATOM 1598 N N . GLY A 1 200 ? -7.031 -25.935 -19.677 1.00 90.06 200 GLY A N 1
ATOM 1599 C CA . GLY A 1 200 ? -7.769 -25.496 -20.857 1.00 90.06 200 GLY A CA 1
ATOM 1600 C C . GLY A 1 200 ? -8.535 -24.182 -20.684 1.00 90.06 200 GLY A C 1
ATOM 1601 O O . GLY A 1 200 ? -8.979 -23.637 -21.696 1.00 90.06 200 GLY A O 1
ATOM 1602 N N . ASP A 1 201 ? -8.644 -23.639 -19.467 1.00 91.50 201 ASP A N 1
ATOM 1603 C CA . ASP A 1 201 ? -9.305 -22.353 -19.235 1.00 91.50 201 ASP A CA 1
ATOM 1604 C C . ASP A 1 201 ? -8.561 -21.206 -19.922 1.00 91.50 201 ASP A C 1
ATOM 1606 O O . ASP A 1 201 ? -7.330 -21.182 -19.994 1.00 91.50 201 ASP A O 1
ATOM 1610 N N . ILE A 1 202 ? -9.326 -20.232 -20.414 1.00 90.56 202 ILE A N 1
ATOM 1611 C CA . ILE A 1 202 ? -8.800 -19.013 -21.025 1.00 90.56 202 ILE A CA 1
ATOM 1612 C C . ILE A 1 202 ? -8.910 -17.881 -20.012 1.00 90.56 202 ILE A C 1
ATOM 1614 O O . ILE A 1 202 ? -10.012 -17.515 -19.592 1.00 90.56 202 ILE A O 1
ATOM 1618 N N . VAL A 1 203 ? -7.765 -17.312 -19.649 1.00 91.06 203 VAL A N 1
ATOM 1619 C CA . VAL A 1 203 ? -7.664 -16.180 -18.732 1.00 91.06 203 VAL A CA 1
ATOM 1620 C C . VAL A 1 203 ? -7.185 -14.944 -19.486 1.00 91.06 203 VAL A C 1
ATOM 1622 O O . VAL A 1 203 ? -6.227 -14.995 -20.260 1.00 91.06 203 VAL A O 1
ATOM 1625 N N . ALA A 1 204 ? -7.865 -13.821 -19.267 1.00 89.56 204 ALA A N 1
ATOM 1626 C CA . ALA A 1 204 ? -7.410 -12.520 -19.736 1.00 89.56 204 ALA A CA 1
ATOM 1627 C C . ALA A 1 204 ? -6.417 -11.950 -18.717 1.00 89.56 204 ALA A C 1
ATOM 1629 O O . ALA A 1 204 ? -6.772 -11.772 -17.546 1.00 89.56 204 ALA A O 1
ATOM 1630 N N . ILE A 1 205 ? -5.180 -11.686 -19.136 1.00 89.38 205 ILE A N 1
ATOM 1631 C CA . ILE A 1 205 ? -4.137 -11.141 -18.263 1.00 89.38 205 ILE A CA 1
ATOM 1632 C C . ILE A 1 205 ? -4.386 -9.642 -18.084 1.00 89.38 205 ILE A C 1
ATOM 1634 O O . ILE A 1 205 ? -4.402 -8.886 -19.052 1.00 89.38 205 ILE A O 1
ATOM 1638 N N . ILE A 1 206 ? -4.563 -9.218 -16.833 1.00 85.69 206 ILE A N 1
ATOM 1639 C CA . ILE A 1 206 ? -4.770 -7.815 -16.453 1.00 85.69 206 ILE A CA 1
ATOM 1640 C C . ILE A 1 206 ? -3.429 -7.152 -16.132 1.00 85.69 206 ILE A C 1
ATOM 1642 O O . ILE A 1 206 ? -3.149 -6.061 -16.615 1.00 85.69 206 ILE A O 1
ATOM 1646 N N . THR A 1 207 ? -2.594 -7.793 -15.310 1.00 81.94 207 THR A N 1
ATOM 1647 C CA . THR A 1 207 ? -1.249 -7.291 -14.998 1.00 81.94 207 THR A CA 1
ATOM 1648 C C . THR A 1 207 ? -0.281 -8.434 -14.714 1.00 81.94 207 THR A C 1
ATOM 1650 O O . THR A 1 207 ? -0.654 -9.453 -14.129 1.00 81.94 207 THR A O 1
ATOM 1653 N N . LYS A 1 208 ? 0.973 -8.243 -15.129 1.00 83.81 208 LYS A N 1
ATOM 1654 C CA . LYS A 1 208 ? 2.113 -9.122 -14.819 1.00 83.81 208 LYS A CA 1
ATOM 1655 C C . LYS A 1 208 ? 3.016 -8.539 -13.727 1.00 83.81 208 LYS A C 1
ATOM 1657 O O . LYS A 1 208 ? 4.067 -9.103 -13.430 1.00 83.81 208 LYS A O 1
ATOM 1662 N N . LEU A 1 209 ? 2.639 -7.383 -13.186 1.00 77.31 209 LEU A N 1
ATOM 1663 C CA . LEU A 1 209 ? 3.414 -6.651 -12.196 1.00 77.31 209 LEU A CA 1
ATOM 1664 C C . LEU A 1 209 ? 2.906 -6.965 -10.792 1.00 77.31 209 LEU A C 1
ATOM 1666 O O . LEU A 1 209 ? 1.700 -7.102 -10.573 1.00 77.31 209 LEU A O 1
ATOM 1670 N N . ASP A 1 210 ? 3.835 -7.052 -9.848 1.00 72.75 210 ASP A N 1
ATOM 1671 C CA . ASP A 1 210 ? 3.512 -7.130 -8.428 1.00 72.75 210 ASP A CA 1
ATOM 1672 C C . ASP A 1 210 ? 2.894 -5.794 -7.958 1.00 72.75 210 ASP A C 1
ATOM 1674 O O . ASP A 1 210 ? 3.523 -4.747 -8.137 1.00 72.75 210 ASP A O 1
ATOM 1678 N N . PRO A 1 211 ? 1.696 -5.801 -7.336 1.00 65.81 211 PRO A N 1
ATOM 1679 C CA . PRO A 1 211 ? 1.058 -4.599 -6.799 1.00 65.81 211 PRO A CA 1
ATOM 1680 C C . PRO A 1 211 ? 1.911 -3.811 -5.795 1.00 65.81 211 PRO A C 1
ATOM 1682 O O . PRO A 1 211 ? 1.671 -2.619 -5.611 1.00 65.81 211 PRO A O 1
ATOM 1685 N N . VAL A 1 212 ? 2.860 -4.466 -5.116 1.00 65.19 212 VAL A N 1
ATOM 168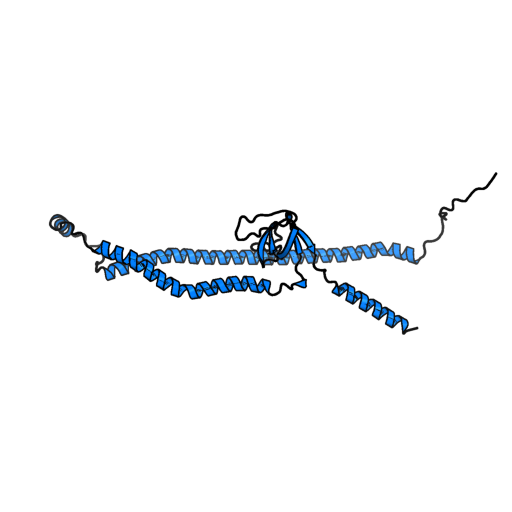6 C CA . VAL A 1 212 ? 3.694 -3.844 -4.075 1.00 65.19 212 VAL A CA 1
ATOM 1687 C C . VAL A 1 212 ? 4.975 -3.248 -4.656 1.00 65.19 212 VAL A C 1
ATOM 1689 O O . VAL A 1 212 ? 5.377 -2.154 -4.268 1.00 65.19 212 VAL A O 1
ATOM 1692 N N . THR A 1 213 ? 5.623 -3.958 -5.581 1.00 62.12 213 THR A N 1
ATOM 1693 C CA . THR A 1 213 ? 6.974 -3.615 -6.060 1.00 62.12 213 THR A CA 1
ATOM 1694 C C . THR A 1 213 ? 7.006 -3.067 -7.487 1.00 62.12 213 THR A C 1
ATOM 1696 O O . THR A 1 213 ? 8.046 -2.571 -7.913 1.00 62.12 213 THR A O 1
ATOM 1699 N N . ASN A 1 214 ? 5.895 -3.132 -8.235 1.00 69.31 214 ASN A N 1
ATOM 1700 C CA . ASN A 1 214 ? 5.811 -2.791 -9.664 1.00 69.31 214 ASN A CA 1
ATOM 1701 C C . ASN A 1 214 ? 6.848 -3.508 -10.555 1.00 69.31 214 ASN A C 1
ATOM 1703 O O . ASN A 1 214 ? 7.087 -3.100 -11.691 1.00 69.31 214 ASN A O 1
ATOM 1707 N N . ALA A 1 215 ? 7.449 -4.596 -10.067 1.00 69.50 215 ALA A N 1
ATOM 1708 C CA . ALA A 1 215 ? 8.381 -5.427 -10.817 1.00 69.50 215 ALA A CA 1
ATOM 1709 C C . ALA A 1 215 ? 7.655 -6.601 -11.494 1.00 69.50 215 ALA A C 1
ATOM 1711 O O . ALA A 1 215 ? 6.538 -6.964 -11.115 1.00 69.50 215 ALA A O 1
ATOM 1712 N N . ALA A 1 216 ? 8.299 -7.213 -12.493 1.00 72.38 216 ALA A N 1
ATOM 1713 C CA . ALA A 1 216 ? 7.793 -8.416 -13.150 1.00 72.38 216 ALA A CA 1
ATOM 1714 C C . ALA A 1 216 ? 7.639 -9.555 -12.129 1.00 72.38 216 ALA A C 1
ATOM 1716 O O . ALA A 1 216 ? 8.622 -10.023 -11.553 1.00 72.38 216 ALA A O 1
ATOM 1717 N N . SER A 1 217 ? 6.399 -9.992 -11.910 1.00 79.12 217 SER A N 1
ATOM 1718 C CA . SER A 1 217 ? 6.063 -11.013 -10.922 1.00 79.12 217 SER A CA 1
ATOM 1719 C C . SER A 1 217 ? 5.879 -12.383 -11.568 1.00 79.12 217 SER A C 1
ATOM 1721 O O . SER A 1 217 ? 5.442 -12.505 -12.716 1.00 79.12 217 SER A O 1
ATOM 1723 N N . GLN A 1 218 ? 6.169 -13.429 -10.794 1.00 86.06 218 GLN A N 1
ATOM 1724 C CA . GLN A 1 218 ? 5.813 -14.814 -11.125 1.00 86.06 218 GLN A CA 1
ATOM 1725 C C . GLN A 1 218 ? 4.320 -15.096 -10.900 1.00 86.06 218 GLN A C 1
ATOM 1727 O O . GLN A 1 218 ? 3.830 -16.158 -11.275 1.00 86.06 218 GLN A O 1
ATOM 1732 N N . TRP A 1 219 ? 3.599 -14.146 -10.303 1.00 88.38 219 TRP A N 1
ATOM 1733 C CA . TRP A 1 219 ? 2.159 -14.190 -10.095 1.00 88.38 219 TRP A CA 1
ATOM 1734 C C . TRP A 1 219 ? 1.490 -13.103 -10.918 1.00 88.38 219 TRP A C 1
ATOM 1736 O O . TRP A 1 219 ? 1.769 -11.914 -10.749 1.00 88.38 219 TRP A O 1
ATOM 1746 N N . TRP A 1 220 ? 0.600 -13.509 -11.812 1.00 89.62 220 TRP A N 1
ATOM 1747 C CA . TRP A 1 220 ? -0.129 -12.603 -12.687 1.00 89.62 220 TRP A CA 1
ATOM 1748 C C . TRP A 1 220 ? -1.558 -12.451 -12.205 1.00 89.62 220 TRP A C 1
ATOM 1750 O O . TRP A 1 220 ? -2.165 -13.388 -11.692 1.00 89.62 220 TRP A O 1
ATOM 1760 N N . LYS A 1 221 ? -2.111 -11.257 -12.397 1.00 88.75 221 LYS A N 1
ATOM 1761 C CA . LYS A 1 221 ? -3.528 -11.005 -12.167 1.00 88.75 221 LYS A CA 1
ATOM 1762 C C . LYS A 1 221 ? -4.272 -11.212 -13.468 1.00 88.75 221 LYS A C 1
ATOM 1764 O O . LYS A 1 221 ? -3.905 -10.621 -14.488 1.00 88.75 221 LYS A O 1
ATOM 1769 N N . GLY A 1 222 ? -5.364 -11.957 -13.427 1.00 89.62 222 GLY A N 1
ATOM 1770 C CA . GLY A 1 222 ? -6.241 -12.063 -14.583 1.00 89.62 222 GLY A CA 1
ATOM 1771 C C . GLY A 1 222 ? -7.692 -12.297 -14.233 1.00 89.62 222 GLY A C 1
ATOM 1772 O O . GLY A 1 222 ? -8.079 -12.339 -13.063 1.00 89.62 222 GLY A O 1
ATOM 1773 N N . ARG A 1 223 ? -8.491 -12.383 -15.292 1.00 90.19 223 ARG A N 1
ATOM 1774 C CA . ARG A 1 223 ? -9.942 -12.525 -15.246 1.00 90.19 223 ARG A CA 1
ATOM 1775 C C . ARG A 1 223 ? -10.377 -13.726 -16.071 1.00 90.19 223 ARG A C 1
ATOM 1777 O O . ARG A 1 223 ? -10.009 -13.843 -17.241 1.00 90.19 223 ARG A O 1
ATOM 1784 N N . LEU A 1 224 ? -11.196 -14.579 -15.465 1.00 89.31 224 LEU A N 1
ATOM 1785 C CA . LEU A 1 224 ? -11.875 -15.680 -16.143 1.00 89.31 224 LEU A CA 1
ATOM 1786 C C . LEU A 1 224 ? -13.123 -15.185 -16.886 1.00 89.31 224 LEU A C 1
ATOM 1788 O O . LEU A 1 224 ? -13.665 -14.114 -16.603 1.00 89.31 224 LEU A O 1
ATOM 1792 N N . ARG A 1 225 ? -13.634 -16.008 -17.808 1.00 83.56 225 ARG A N 1
ATOM 1793 C CA . ARG A 1 225 ? -14.880 -15.726 -18.543 1.00 83.56 225 ARG A CA 1
ATOM 1794 C C . ARG A 1 225 ? -16.086 -15.501 -17.621 1.00 83.56 225 ARG A C 1
ATOM 1796 O O . ARG A 1 225 ? -16.954 -14.703 -17.953 1.00 83.56 225 ARG A O 1
ATOM 1803 N N . ASP A 1 226 ? -16.092 -16.156 -16.464 1.00 81.06 226 ASP A N 1
ATOM 1804 C CA . ASP A 1 226 ? -17.138 -16.049 -15.437 1.00 81.06 226 ASP A CA 1
ATOM 1805 C C . ASP A 1 226 ? -17.094 -14.721 -14.651 1.00 81.06 226 ASP A C 1
ATOM 1807 O O . ASP A 1 226 ? -17.931 -14.435 -13.805 1.00 81.06 226 ASP A O 1
ATOM 1811 N N . GLY A 1 227 ? -16.103 -13.864 -14.923 1.00 80.12 227 GLY A N 1
ATOM 1812 C CA . GLY A 1 227 ? -15.951 -12.567 -14.263 1.00 80.12 227 GLY A CA 1
ATOM 1813 C C . GLY A 1 227 ? -15.112 -12.602 -12.989 1.00 80.12 227 GLY A C 1
ATOM 1814 O O . GLY A 1 227 ? -14.674 -11.541 -12.544 1.00 80.12 227 GLY A O 1
ATOM 1815 N N . THR A 1 228 ? -14.815 -13.789 -12.461 1.00 85.69 228 THR A N 1
ATOM 1816 C CA . THR A 1 228 ? -13.900 -13.991 -11.333 1.00 85.69 228 THR A CA 1
ATOM 1817 C C . THR A 1 228 ? -12.502 -13.485 -11.677 1.00 85.69 228 THR A C 1
ATOM 1819 O O . THR A 1 228 ? -11.979 -13.746 -12.766 1.00 85.69 228 THR A O 1
ATOM 1822 N N . MET A 1 229 ? -11.896 -12.755 -10.743 1.00 87.62 229 MET A N 1
ATOM 1823 C CA . MET A 1 229 ? -10.549 -12.208 -10.871 1.00 87.62 229 MET A CA 1
ATOM 1824 C C . MET A 1 229 ? -9.704 -12.625 -9.683 1.00 87.62 229 MET A C 1
ATOM 1826 O O . MET A 1 229 ? -10.200 -12.684 -8.561 1.00 87.62 229 MET A O 1
ATOM 1830 N N . GLY A 1 230 ? -8.419 -12.835 -9.926 1.00 88.62 230 GLY A N 1
ATOM 1831 C CA . GLY A 1 230 ? -7.467 -13.149 -8.874 1.00 88.62 230 GLY A CA 1
ATOM 1832 C C . GLY A 1 230 ? -6.068 -13.342 -9.432 1.00 88.62 230 GLY A C 1
ATOM 1833 O O . GLY A 1 230 ? -5.828 -13.176 -10.635 1.00 88.62 230 GLY A O 1
ATOM 1834 N N . MET A 1 231 ? -5.152 -13.655 -8.527 1.00 90.06 231 MET A N 1
ATOM 1835 C CA . MET A 1 231 ? -3.763 -13.952 -8.843 1.00 90.06 231 MET A CA 1
ATOM 1836 C C . MET A 1 231 ? -3.606 -15.430 -9.195 1.00 90.06 231 MET A C 1
ATOM 1838 O O . MET A 1 231 ? -4.196 -16.291 -8.547 1.00 90.06 231 MET A O 1
ATOM 1842 N N . PHE A 1 232 ? -2.790 -15.731 -10.192 1.00 91.25 232 PHE A N 1
ATOM 1843 C CA . PHE A 1 232 ? -2.417 -17.097 -10.535 1.00 91.25 232 PHE A CA 1
ATOM 1844 C C . PHE A 1 232 ? -0.941 -17.150 -10.950 1.00 91.25 232 PHE A C 1
ATOM 1846 O O . PHE A 1 232 ? -0.384 -16.144 -11.406 1.00 91.25 232 PHE A O 1
ATOM 1853 N N . PRO A 1 233 ? -0.283 -18.303 -10.792 1.00 91.06 233 PRO A N 1
ATOM 1854 C CA . PRO A 1 233 ? 1.131 -18.434 -11.102 1.00 91.06 233 PRO A CA 1
ATOM 1855 C C . PRO A 1 233 ? 1.377 -18.506 -12.621 1.00 91.06 233 PRO A C 1
ATOM 1857 O O . PRO A 1 233 ? 0.703 -19.228 -13.359 1.00 91.06 233 PRO A O 1
ATOM 1860 N N . ALA A 1 234 ? 2.367 -17.754 -13.102 1.00 89.25 234 ALA A N 1
ATOM 1861 C CA . ALA A 1 234 ? 2.675 -17.588 -14.524 1.00 89.25 234 ALA A CA 1
ATOM 1862 C C . ALA A 1 234 ? 3.064 -18.899 -15.228 1.00 89.25 234 ALA A C 1
ATOM 1864 O O . ALA A 1 234 ? 2.745 -19.101 -16.395 1.00 89.25 234 ALA A O 1
ATOM 1865 N N . ASN A 1 235 ? 3.722 -19.815 -14.517 1.00 91.75 235 ASN A N 1
ATOM 1866 C CA . ASN A 1 235 ? 4.157 -21.115 -15.036 1.00 91.75 235 ASN A CA 1
ATOM 1867 C C . ASN A 1 235 ? 3.007 -22.109 -15.272 1.00 91.75 235 ASN A C 1
ATOM 1869 O O . ASN A 1 235 ? 3.239 -23.174 -15.842 1.00 91.75 235 ASN A O 1
ATOM 1873 N N . TYR A 1 236 ? 1.787 -21.785 -14.838 1.00 90.00 236 TYR A N 1
ATOM 1874 C CA . TYR A 1 236 ? 0.604 -22.619 -15.060 1.00 90.00 236 TYR A CA 1
ATOM 1875 C C . TYR A 1 236 ? -0.153 -22.233 -16.328 1.00 90.00 236 TYR A C 1
ATOM 1877 O O . TYR A 1 236 ? -1.119 -22.911 -16.684 1.00 90.00 236 TYR A O 1
ATOM 1885 N N . VAL A 1 237 ? 0.269 -21.170 -17.020 1.00 90.38 237 VAL A N 1
ATOM 1886 C CA . VAL A 1 237 ? -0.421 -20.665 -18.204 1.00 90.38 237 VAL A CA 1
ATOM 1887 C C . VAL A 1 237 ? 0.514 -20.479 -19.400 1.00 90.38 237 VAL A C 1
ATOM 1889 O O . VAL A 1 237 ? 1.691 -20.165 -19.262 1.00 90.38 237 VAL A O 1
ATOM 1892 N N . GLU A 1 238 ? -0.041 -20.621 -20.597 1.00 89.94 238 GLU A N 1
ATOM 1893 C CA . GLU A 1 238 ? 0.626 -20.399 -21.877 1.00 89.94 238 GLU A CA 1
ATOM 1894 C C . GLU A 1 238 ? -0.073 -19.267 -22.636 1.00 89.94 238 GLU A C 1
ATOM 1896 O O . GLU A 1 238 ? -1.286 -19.298 -22.827 1.00 89.94 238 GLU A O 1
ATOM 1901 N N . ILE A 1 239 ? 0.665 -18.254 -23.088 1.00 89.50 239 ILE A N 1
ATOM 1902 C CA . ILE A 1 239 ? 0.090 -17.101 -23.800 1.00 89.50 239 ILE A CA 1
ATOM 1903 C C . ILE A 1 239 ? -0.338 -17.530 -25.212 1.00 89.50 239 ILE A C 1
ATOM 1905 O O . ILE A 1 239 ? 0.500 -17.900 -26.028 1.00 89.50 239 ILE A O 1
ATOM 1909 N N . ILE A 1 240 ? -1.635 -17.442 -25.515 1.00 83.00 240 ILE A N 1
ATOM 1910 C CA . ILE A 1 240 ? -2.223 -17.875 -26.798 1.00 83.00 240 ILE A CA 1
ATOM 1911 C C . ILE A 1 240 ? -2.323 -16.708 -27.782 1.00 83.00 240 ILE A C 1
ATOM 1913 O O . ILE A 1 240 ? -2.216 -16.896 -28.990 1.00 83.00 240 ILE A O 1
ATOM 1917 N N . GLN A 1 241 ? -2.556 -15.495 -27.276 1.00 67.69 241 GLN A N 1
ATOM 1918 C CA . GLN A 1 241 ? -2.632 -14.284 -28.089 1.00 67.69 241 GLN A CA 1
ATOM 1919 C C . GLN A 1 241 ? -1.770 -13.206 -27.443 1.00 67.69 241 GLN A C 1
ATOM 1921 O O . GLN A 1 241 ? -2.152 -12.607 -26.437 1.00 67.69 241 GLN A O 1
ATOM 1926 N N . LYS A 1 242 ? -0.601 -12.955 -28.039 1.00 56.56 242 LYS A N 1
ATOM 1927 C CA . LYS A 1 242 ? 0.039 -11.646 -27.913 1.00 56.56 242 LYS A CA 1
ATOM 1928 C C . LYS A 1 242 ? -0.837 -10.687 -28.705 1.00 56.56 242 LYS A C 1
ATOM 1930 O O . LYS A 1 242 ? -1.090 -10.954 -29.881 1.00 56.56 242 LYS A O 1
ATOM 1935 N N . ALA A 1 243 ? -1.310 -9.611 -28.080 1.00 53.00 243 ALA A N 1
ATOM 1936 C CA . ALA A 1 243 ? -1.893 -8.512 -28.838 1.00 53.00 243 ALA A CA 1
ATOM 1937 C C . ALA A 1 243 ? -0.940 -8.178 -30.005 1.00 53.00 243 ALA A C 1
ATOM 1939 O O . ALA A 1 243 ? 0.284 -8.224 -29.806 1.00 53.00 243 ALA A O 1
ATOM 1940 N N . PRO A 1 244 ? -1.446 -7.922 -31.224 1.00 45.91 244 PRO A N 1
ATOM 1941 C CA . PRO A 1 244 ? -0.583 -7.521 -32.320 1.00 45.91 244 PRO A CA 1
ATOM 1942 C C . PRO A 1 244 ? 0.166 -6.268 -31.866 1.00 45.91 244 PRO A C 1
ATOM 1944 O O . PRO A 1 244 ? -0.445 -5.231 -31.627 1.00 45.91 244 PRO A O 1
ATOM 1947 N N . LYS A 1 245 ? 1.488 -6.384 -31.694 1.00 45.22 245 LYS A N 1
ATOM 1948 C CA . LYS A 1 245 ? 2.369 -5.222 -31.594 1.00 45.22 245 LYS A CA 1
ATOM 1949 C C . LYS A 1 245 ? 2.154 -4.424 -32.877 1.00 45.22 245 LYS A C 1
ATOM 1951 O O . LYS A 1 245 ? 2.529 -4.897 -33.944 1.00 45.22 245 LYS A O 1
ATOM 1956 N N . ASP A 1 246 ? 1.456 -3.302 -32.751 1.00 49.72 246 ASP A N 1
ATOM 1957 C CA . ASP A 1 246 ? 1.384 -2.194 -33.700 1.00 49.72 246 ASP A CA 1
ATOM 1958 C C . ASP A 1 246 ? 1.472 -2.588 -35.184 1.00 49.72 246 ASP A C 1
ATOM 1960 O O . ASP A 1 246 ? 2.404 -2.245 -35.904 1.00 49.72 246 ASP A O 1
ATOM 1964 N N . SER A 1 247 ? 0.433 -3.246 -35.704 1.00 48.38 247 SER A N 1
ATOM 1965 C CA . SER A 1 247 ? 0.273 -3.441 -37.155 1.00 48.38 247 SER A CA 1
ATOM 1966 C C . SER A 1 247 ? -0.050 -2.141 -37.918 1.00 48.38 247 SER A C 1
ATOM 1968 O O . SER A 1 247 ? -0.311 -2.186 -39.120 1.00 48.38 247 SER A O 1
ATOM 1970 N N . ASN A 1 248 ? -0.067 -0.990 -37.235 1.00 51.47 248 ASN A N 1
ATOM 1971 C CA . ASN A 1 248 ? -0.288 0.321 -37.843 1.00 51.47 248 ASN A CA 1
ATOM 1972 C C . ASN A 1 248 ? 0.981 0.895 -38.494 1.00 51.47 248 ASN A C 1
ATOM 1974 O O . ASN A 1 248 ? 0.854 1.597 -39.492 1.00 51.47 248 ASN A O 1
ATOM 1978 N N . GLU A 1 249 ? 2.191 0.539 -38.039 1.00 54.88 249 GLU A N 1
ATOM 1979 C CA . GLU A 1 249 ? 3.425 0.976 -38.720 1.00 54.88 249 GLU A CA 1
ATOM 1980 C C . GLU A 1 249 ? 3.630 0.247 -40.057 1.00 54.88 249 GLU A C 1
ATOM 1982 O O . GLU A 1 249 ? 3.992 0.862 -41.054 1.00 54.88 249 GLU A O 1
ATOM 1987 N N . VAL A 1 250 ? 3.306 -1.049 -40.137 1.00 54.56 250 VAL A N 1
ATOM 1988 C CA . VAL A 1 250 ? 3.504 -1.837 -41.372 1.00 54.56 250 VAL A CA 1
ATOM 1989 C C . VAL A 1 250 ? 2.495 -1.466 -42.471 1.00 54.56 250 VAL A C 1
ATOM 1991 O O . VAL A 1 250 ? 2.815 -1.564 -43.655 1.00 54.56 250 VAL A O 1
ATOM 1994 N N . LYS A 1 251 ? 1.286 -1.010 -42.105 1.00 56.56 251 LYS A N 1
ATOM 1995 C CA . LYS A 1 251 ? 0.305 -0.490 -43.076 1.00 56.56 251 LYS A CA 1
ATOM 1996 C C . LYS A 1 251 ? 0.683 0.898 -43.589 1.00 56.56 251 LYS A C 1
ATOM 1998 O O . LYS A 1 251 ? 0.631 1.103 -44.794 1.00 56.56 251 LYS A O 1
ATOM 2003 N N . ALA A 1 252 ? 1.154 1.789 -42.713 1.00 59.94 252 ALA A N 1
ATOM 2004 C CA . ALA A 1 252 ? 1.616 3.118 -43.111 1.00 59.94 252 ALA A CA 1
ATOM 2005 C C . ALA A 1 2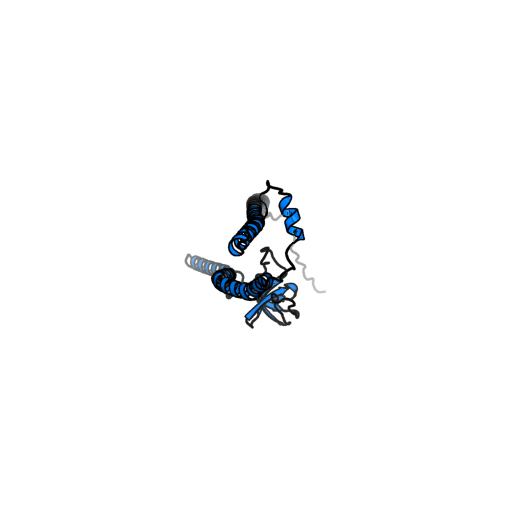52 ? 2.847 3.059 -44.033 1.00 59.94 252 ALA A C 1
ATOM 2007 O O . ALA A 1 252 ? 2.946 3.843 -44.972 1.00 59.94 252 ALA A O 1
ATOM 2008 N N . ILE A 1 253 ? 3.753 2.097 -43.817 1.00 62.22 253 ILE A N 1
ATOM 2009 C CA . ILE A 1 253 ? 4.922 1.901 -44.688 1.00 62.22 253 ILE A CA 1
ATOM 2010 C C . ILE A 1 253 ? 4.508 1.330 -46.052 1.00 62.22 253 ILE A C 1
ATOM 2012 O O . ILE A 1 253 ? 5.019 1.791 -47.065 1.00 62.22 253 ILE A O 1
ATOM 2016 N N . LYS A 1 254 ? 3.552 0.391 -46.114 1.00 65.44 254 LYS A N 1
ATOM 2017 C CA . LYS A 1 254 ? 3.042 -0.124 -47.400 1.00 65.44 254 LYS A CA 1
ATOM 2018 C C . LYS A 1 254 ? 2.270 0.925 -48.200 1.00 65.44 254 LYS A C 1
ATOM 2020 O O . LYS A 1 254 ? 2.478 1.032 -49.399 1.00 65.44 254 LYS A O 1
ATOM 2025 N N . GLU A 1 255 ? 1.430 1.721 -47.541 1.00 67.69 255 GLU A N 1
ATOM 2026 C CA . GLU A 1 255 ? 0.676 2.796 -48.200 1.00 67.69 255 GLU A CA 1
ATOM 2027 C C . GLU A 1 255 ? 1.594 3.935 -48.679 1.00 67.69 255 GLU A C 1
ATOM 2029 O O . GLU A 1 255 ? 1.332 4.532 -49.722 1.00 67.69 255 GLU A O 1
ATOM 2034 N N . ALA A 1 256 ? 2.697 4.204 -47.971 1.00 68.62 256 ALA A N 1
ATOM 2035 C CA . ALA A 1 256 ? 3.715 5.153 -48.418 1.00 68.62 256 ALA A CA 1
ATOM 2036 C C . ALA A 1 256 ? 4.538 4.622 -49.606 1.00 68.62 256 ALA A C 1
ATOM 2038 O O . ALA A 1 256 ? 4.812 5.385 -50.529 1.00 68.62 256 ALA A O 1
ATOM 2039 N N . ASP A 1 257 ? 4.890 3.333 -49.613 1.00 71.75 257 ASP A N 1
ATOM 2040 C CA . ASP A 1 257 ? 5.662 2.700 -50.695 1.00 71.75 257 ASP A CA 1
ATOM 2041 C C . ASP A 1 257 ? 4.833 2.600 -51.993 1.00 71.75 257 ASP A C 1
ATOM 2043 O O . ASP A 1 257 ? 5.309 2.951 -53.075 1.00 71.75 257 ASP A O 1
ATOM 2047 N N . ASP A 1 258 ? 3.544 2.253 -51.883 1.00 75.06 258 ASP A N 1
ATOM 2048 C CA . ASP A 1 258 ? 2.609 2.225 -53.018 1.00 75.06 258 ASP A CA 1
ATOM 2049 C C . ASP A 1 258 ? 2.331 3.640 -53.577 1.00 75.06 258 ASP A C 1
ATOM 2051 O O . ASP A 1 258 ? 2.240 3.827 -54.794 1.00 75.06 258 ASP A O 1
ATOM 2055 N N . ALA A 1 259 ? 2.260 4.664 -52.715 1.00 74.50 259 ALA A N 1
ATOM 2056 C CA . ALA A 1 259 ? 2.102 6.057 -53.142 1.00 74.50 259 ALA A CA 1
ATOM 2057 C C . ALA A 1 259 ? 3.368 6.620 -53.811 1.00 74.50 259 ALA A C 1
ATOM 2059 O O . ALA A 1 259 ? 3.270 7.405 -54.756 1.00 74.50 259 ALA A O 1
ATOM 2060 N N . MET A 1 260 ? 4.557 6.214 -53.358 1.00 69.75 260 MET A N 1
ATOM 2061 C CA . MET A 1 260 ? 5.825 6.657 -53.942 1.00 69.75 260 MET A CA 1
ATOM 2062 C C . MET A 1 260 ? 6.034 6.059 -55.340 1.00 69.75 260 MET A C 1
ATOM 2064 O O . MET A 1 260 ? 6.460 6.763 -56.257 1.00 69.75 260 MET A O 1
ATOM 2068 N N . LYS A 1 261 ? 5.618 4.803 -55.535 1.00 73.62 261 LYS A N 1
ATOM 2069 C CA . LYS A 1 261 ? 5.662 4.108 -56.828 1.00 73.62 261 LYS A CA 1
ATOM 2070 C C . LYS A 1 261 ? 4.706 4.710 -57.866 1.00 73.62 261 LYS A C 1
ATOM 2072 O O . LYS A 1 261 ? 5.073 4.859 -59.028 1.00 73.62 261 LYS A O 1
ATOM 2077 N N . ALA A 1 262 ? 3.519 5.145 -57.435 1.00 70.44 262 ALA A N 1
ATOM 2078 C CA . ALA A 1 262 ? 2.558 5.837 -58.298 1.00 70.44 262 ALA A CA 1
ATOM 2079 C C . ALA A 1 262 ? 3.047 7.227 -58.754 1.00 70.44 262 ALA A C 1
ATOM 2081 O O . ALA A 1 262 ? 2.705 7.684 -59.843 1.00 70.44 262 ALA A O 1
ATOM 2082 N N . ILE A 1 263 ? 3.868 7.905 -57.945 1.00 67.88 263 ILE A N 1
ATOM 2083 C CA . ILE A 1 263 ? 4.461 9.199 -58.312 1.00 67.88 263 ILE A CA 1
ATOM 2084 C C . ILE A 1 263 ? 5.599 9.007 -59.328 1.00 67.88 263 ILE A C 1
ATOM 2086 O O . ILE A 1 263 ? 5.746 9.823 -60.240 1.00 67.88 263 ILE A O 1
ATOM 2090 N N . GLU A 1 264 ? 6.367 7.921 -59.229 1.00 66.44 264 GLU A N 1
ATOM 2091 C CA . GLU A 1 264 ? 7.463 7.613 -60.158 1.00 66.44 264 GLU A CA 1
ATOM 2092 C C . GLU A 1 264 ? 6.963 7.227 -61.566 1.00 66.44 264 GLU A C 1
ATOM 2094 O O . GLU A 1 264 ? 7.573 7.615 -62.562 1.00 66.44 264 GLU A O 1
ATOM 2099 N N . GLU A 1 265 ? 5.791 6.591 -61.675 1.00 65.25 265 GLU A N 1
ATOM 2100 C CA . GLU A 1 265 ? 5.145 6.280 -62.965 1.00 65.25 265 GLU A CA 1
ATOM 2101 C C . GLU A 1 265 ? 4.568 7.511 -63.692 1.00 65.25 265 GLU A C 1
ATOM 2103 O O . GLU A 1 265 ? 4.365 7.470 -64.901 1.00 65.25 265 GLU A O 1
ATOM 2108 N N . THR A 1 266 ? 4.348 8.633 -62.997 1.00 63.75 266 THR A N 1
ATOM 2109 C CA . THR A 1 266 ? 3.827 9.878 -63.609 1.00 63.75 266 THR A CA 1
ATOM 2110 C C . THR A 1 266 ? 4.908 10.824 -64.139 1.00 63.75 266 THR A C 1
ATOM 2112 O O . THR A 1 266 ? 4.586 11.897 -64.654 1.00 63.75 266 THR A O 1
ATOM 2115 N N . LYS A 1 267 ? 6.190 10.457 -64.009 1.00 60.06 267 LYS A N 1
ATOM 2116 C CA . LYS A 1 267 ? 7.333 11.314 -64.364 1.00 60.06 267 LYS A CA 1
ATOM 2117 C C . LYS A 1 267 ? 8.155 10.824 -65.566 1.00 60.06 267 LYS A C 1
ATOM 2119 O O . LYS A 1 267 ? 9.173 11.449 -65.862 1.00 60.06 267 LYS A O 1
ATOM 2124 N N . ASN A 1 268 ? 7.702 9.769 -66.249 1.00 47.69 268 ASN A N 1
ATOM 2125 C CA . ASN A 1 268 ? 8.238 9.287 -67.529 1.00 47.69 268 ASN A CA 1
ATOM 2126 C C . ASN A 1 268 ? 7.232 9.484 -68.663 1.0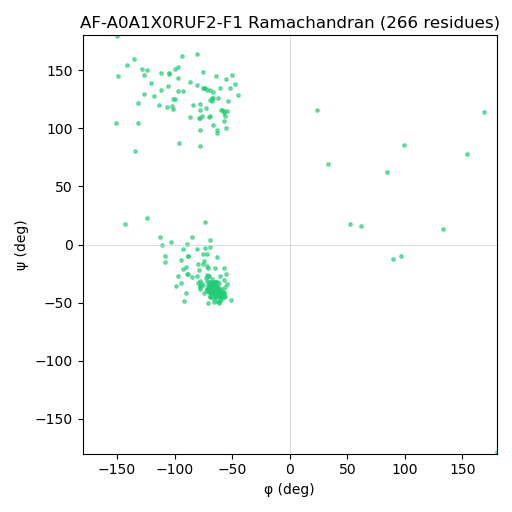0 47.69 268 ASN A C 1
ATOM 2128 O O . ASN A 1 268 ? 6.046 9.150 -68.457 1.00 47.69 268 ASN A O 1
#

Solvent-accessible surface area (backbone atoms only — not comparable to full-ato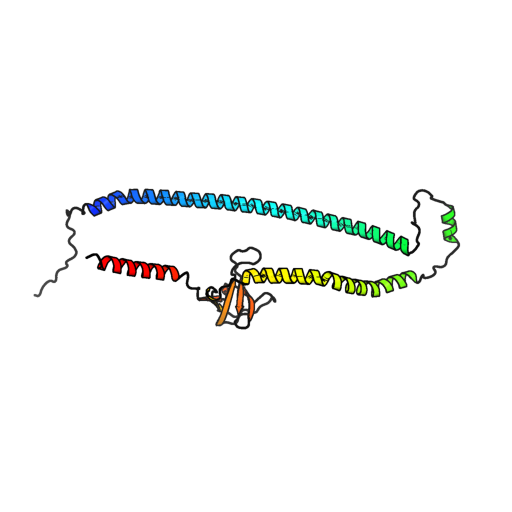m values): 15736 Å² total; per-residue (Å²): 140,80,84,88,82,82,85,80,68,87,76,85,70,92,80,74,76,72,53,68,69,59,51,49,52,65,67,46,46,66,60,50,52,51,51,52,52,52,55,50,50,54,52,52,50,51,53,51,51,51,49,52,52,52,52,51,53,51,52,49,51,52,52,50,52,52,55,53,52,53,52,52,52,53,50,53,52,49,48,57,55,44,50,57,52,46,52,53,48,50,53,51,48,50,33,65,74,68,67,51,71,78,86,75,70,95,81,69,91,56,73,72,61,63,66,55,69,79,74,72,76,82,86,74,84,64,65,59,67,57,51,52,49,51,48,47,71,53,44,50,58,52,50,48,57,56,46,48,66,66,47,48,63,58,51,49,51,54,51,49,50,55,54,46,60,62,44,66,74,52,76,73,66,53,82,82,62,49,34,34,27,31,24,73,40,72,42,81,52,90,46,94,63,33,38,63,39,49,57,69,39,61,32,39,47,74,40,50,47,33,95,88,75,71,41,88,39,66,45,25,34,30,34,41,88,88,66,55,63,22,35,38,57,47,92,39,43,44,77,76,38,76,44,79,79,66,67,62,60,62,50,54,51,51,56,49,52,55,52,51,53,59,56,59,65,73,74,113

Mean predicted aligned error: 22.32 Å

pLDDT: mean 74.37, std 15.32, range [38.69, 94.44]

Radius of gyration: 41.54 Å; Cα contacts (8 Å, |Δi|>4): 160; chains: 1; bounding box: 69×64×142 Å

Secondary structure (DSSP, 8-state):
-------------TT----HHHHHHHHHHHHHHHHHHHHHHHHHHHHHHHHHHHHHHHHHHHHHHHHHHHHHHHHHHHHHHHHHHHHHHHHHHHHHHHT---S--TT---THHHHHTTTS------SHHHHHHHHHHHHHHHHHHHHHHHHHHHHHHHHHHHHHHHHHTTTT--GGG-EEEEE-S-B--SSTTB--B-TT-EEEEEEEE-TTT-SEEEEEEEEETTS-EEEEEGGGEEEEE---S-HHHHHHHHHHHHHHHHHHHT--

Sequence (268 aa):
MGYGMNRFGPMNRPGEDMPLTQRMEMGTRPAFEVVENIVGSFGGFAQMLESTFMATHSSFMAMMGVAEQLGYLRNYLGQVFSVFALYRLVKRFIQKITGRAPAVKPMEINVSEFYQFDQTSKPKMSRKPFIVFMLMVVGLPYLMHKLIHVISNNQKRLQEQQLQQQQQQAATIDPSKLEFARAMYDFTAESPMELSLKKGDIVAIITKLDPVTNAASQWWKGRLRDGTMGMFPANYVEIIQKAPKDSNEVKAIKEADDAMKAIEETKN

Nearest PDB structures (foldseek):
  1n5z-assembly1_A  TM=9.184E-01  e=8.147E-09  Saccharomyces cerevisiae
  1n5z-assembly2_B  TM=9.210E-01  e=9.208E-09  Saccharomyces cerevisiae
  1jqq-assembly1_A  TM=8.898E-01  e=8.147E-09  Saccharomyces cerevisiae
  1wyx-assembly1_A  TM=9.165E-01  e=2.556E-06  Homo sapiens
  7csp-assembly2_B  TM=7.512E-01  e=1.702E-05  Mus musculus

InterPro domains:
  IPR001452 SH3 domain [PF00018] (182-234)
  IPR001452 SH3 domain [PR00452] (179-189)
  IPR001452 SH3 domain [PR00452] (193-208)
  IPR001452 SH3 domain [PR00452] (216-225)
  IPR001452 SH3 domain [PR00452] (228-240)
  IPR001452 SH3 domain [PS50002] (176-242)
  IPR001452 SH3 domain [SM00326] (179-241)
  IPR007223 Peroxin 13, N-terminal [PF04088] (20-148)
  IPR035463 Peroxin 13 [PTHR19332] (2-221)
  IPR036028 SH3-like domain superfamily [SSF50044] (168-243)

Foldseek 3Di:
DDDDDDDDDPPPDPDDPDPPVVVVVVVCVVVVVVVVVVVVVVVVVVVVVVVVVVVVVVVVVVVVVVVVVVVVVVVVVVVVVVVVVVVVVVVVVCCVVVVPDDDDPPPDPDCVVVVVVPPDDDPDPDCVVVVVVVCCVPVVVVVVVVVCVVCVVVVVVVVVVVVVVVVVLVVPPPVLQWWKKFFCDFDDDPDLQADTHHGGFIWTFPDQADPVPRDRDQWTWTAGPVRDIHIDGVVRIDTPDRRPPCPPVVVVVVVVVVVVVVVVVVPD